Protein AF-A0AAV5DC77-F1 (afdb_monomer)

Solvent-accessible surface area (backbone atoms only — not comparable to full-atom values): 12215 Å² total; per-residue (Å²): 134,90,49,79,87,70,50,91,70,88,66,82,62,90,76,67,58,89,84,50,86,31,66,85,74,73,51,80,72,60,84,51,61,75,75,71,49,80,80,92,69,86,70,50,47,80,43,47,40,49,56,44,69,78,64,67,70,55,74,69,40,66,47,33,75,65,52,37,38,77,70,61,79,45,77,68,54,70,84,53,49,72,71,74,83,78,77,75,84,68,82,82,81,79,91,70,100,74,72,89,74,70,73,82,74,79,84,72,75,50,84,44,42,45,28,40,37,51,53,63,74,65,90,62,35,34,37,36,48,32,55,43,69,37,72,64,24,48,56,50,38,54,74,42,62,33,50,81,42,74,50,82,71,85,81,77,92,72,56,69,70,56,53,53,54,50,51,56,50,52,52,52,52,51,52,53,59,57,60,70,73,73,74,83,73,89,76,136

InterPro domains:
  IPR005749 Large ribosomal subunit protein uL15, bacteria [PTHR12934] (1-151)
  IPR021131 Large ribosomal subunit protein uL15/eL18 [PF00828] (116-148)
  IPR036227 Large ribosomal subunit protein uL15/eL18 superfamily [SSF52080] (2-150)

Radius of gyration: 28.08 Å; Cα contacts (8 Å, |Δi|>4): 174; chains: 1; bounding box: 65×60×84 Å

Mean predicted aligned error: 12.26 Å

pLDDT: mean 78.49, std 20.94, range [25.75, 96.94]

Foldseek 3Di:
DDDQVPDPDDGDDPQDDPPPDGPVRVDDDDPCVVVVHDDDDDQADEDEPVVVVVLPDAAAEEADPVSCVVSPVDDDDDQWPDDDPPPVPDDPPDDDPPPPPPDPPPPPTTSHWHEYDHPDADLGAYAYETQYYDPNRVVRNVVSVHHDDHDDDDDDDDDPVVVVVVVVVVVVVVVVVVVVVPPPDDDD

Sequence (188 aa):
MRGQKSRSGPGVRRGFEGGQMPLYRRIPKLRGIAGGMHIGLPKYVPFNLRDIVRGGFKDGDELSLESLKARGLINPSGRERKLPLKNLKWCVRAWWPACDRLVPLEGLEYRLILLILGDGDVSIKLNIKAGAFSASAKEKLEAAGCTLTLVPKRKKWLSEAYLKNQARAEEYFAKKKGGAGE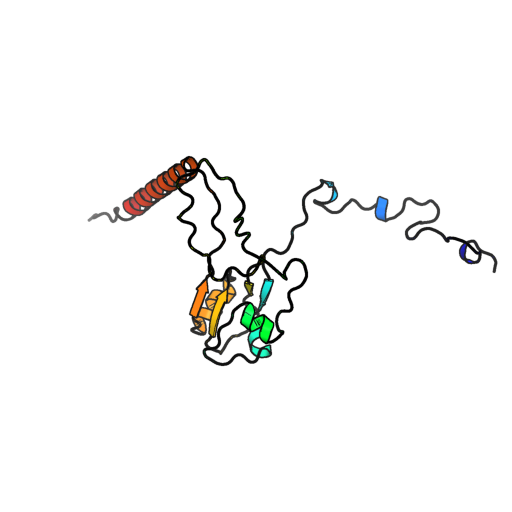SDGTSA

Secondary structure (DSSP, 8-state):
---GGGSSS--PPTT-BTTBPPHHHHSPPPTTGGGTPPP----EEEEETHHHHHHTPPTT-EE-HHHHHHTTS----GGGS--------S---SS-TT-TT----TT---SSEEEEE--S---S--EEEESE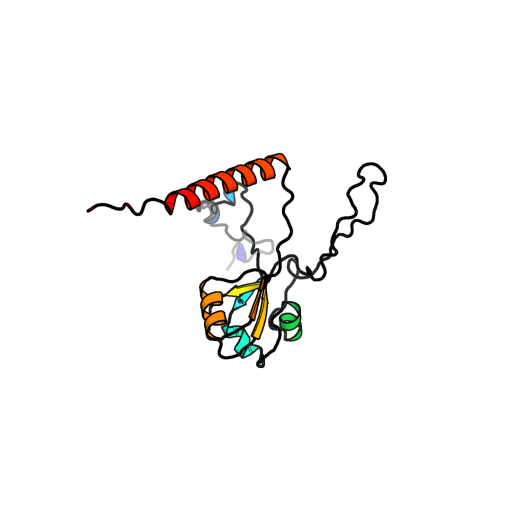E-HHHHHHHHHTT-EEEEPPPPPPP--HHHHHHHHHHHHHHHHHHHHTT-------

Nearest PDB structures (foldseek):
  5mlc-assembly1_N  TM=9.389E-01  e=1.888E-17  Spinacia oleracea
  8uu9-assembly1_N  TM=8.563E-01  e=7.181E-10  Listeria innocua
  7p7r-assembly1_O  TM=8.566E-01  e=2.668E-09  Enterococcus faecalis V583
  8qpp-assembly1_i  TM=8.723E-01  e=4.223E-09  Bacillus subtilis
  4v9f-assembly1_L  TM=9.236E-01  e=3.132E-03  Haloarcula marismortui ATCC 43049

Structure (mmCIF, N/CA/C/O backbone):
data_AF-A0AAV5DC77-F1
#
_entry.id   AF-A0AAV5DC77-F1
#
loop_
_atom_site.group_PDB
_atom_site.id
_atom_site.type_symbol
_atom_site.label_atom_id
_atom_site.label_alt_id
_atom_site.label_comp_id
_atom_site.label_asym_id
_atom_site.label_entity_id
_atom_site.label_seq_id
_atom_site.pdbx_PDB_ins_code
_atom_site.Cartn_x
_atom_site.Cartn_y
_atom_site.Cartn_z
_atom_site.occupancy
_atom_site.B_iso_or_equiv
_atom_site.auth_seq_id
_atom_site.auth_comp_id
_atom_site.auth_asym_id
_atom_site.auth_atom_id
_atom_site.pdbx_PDB_model_num
ATOM 1 N N . MET A 1 1 ? 22.481 -11.565 -49.162 1.00 73.06 1 MET A N 1
ATOM 2 C CA . MET A 1 1 ? 22.817 -10.131 -48.965 1.00 73.06 1 MET A CA 1
ATOM 3 C C . MET A 1 1 ? 23.812 -10.005 -47.819 1.00 73.06 1 MET A C 1
ATOM 5 O O . MET A 1 1 ? 23.638 -10.686 -46.818 1.00 73.06 1 MET A O 1
ATOM 9 N N . ARG A 1 2 ? 24.874 -9.202 -47.973 1.00 88.06 2 ARG A N 1
ATOM 10 C CA . ARG A 1 2 ? 25.908 -8.990 -46.942 1.00 88.06 2 ARG A CA 1
ATOM 11 C C . ARG A 1 2 ? 25.550 -7.741 -46.133 1.00 88.06 2 ARG A C 1
ATOM 13 O O . ARG A 1 2 ? 25.288 -6.702 -46.724 1.00 88.06 2 ARG A O 1
ATOM 20 N N . GLY A 1 3 ? 25.542 -7.825 -44.807 1.00 87.81 3 GLY A N 1
ATOM 21 C CA . GLY A 1 3 ? 25.273 -6.682 -43.936 1.00 87.81 3 GLY A CA 1
ATOM 22 C C . GLY A 1 3 ? 25.883 -6.872 -42.556 1.00 87.81 3 GLY A C 1
ATOM 23 O O . GLY A 1 3 ? 26.250 -7.978 -42.176 1.00 87.81 3 GLY A O 1
ATOM 24 N N . GLN A 1 4 ? 25.983 -5.801 -41.772 1.00 86.62 4 GLN A N 1
ATOM 25 C CA . GLN A 1 4 ? 26.505 -5.894 -40.404 1.00 86.62 4 GLN A CA 1
ATOM 26 C C . GLN A 1 4 ? 25.733 -6.929 -39.561 1.00 86.62 4 GLN A C 1
ATOM 28 O O . GLN A 1 4 ? 26.339 -7.662 -38.791 1.00 86.62 4 GLN A O 1
ATOM 33 N N . LYS A 1 5 ? 24.413 -7.046 -39.771 1.00 88.50 5 LYS A N 1
ATOM 34 C CA . LYS A 1 5 ? 23.536 -8.026 -39.103 1.00 88.50 5 LYS A CA 1
ATOM 35 C C . LYS A 1 5 ? 23.704 -9.474 -39.587 1.00 88.50 5 LYS A C 1
ATOM 37 O O . LYS A 1 5 ? 23.183 -10.372 -38.943 1.00 88.50 5 LYS A O 1
ATOM 42 N N . SER A 1 6 ? 24.384 -9.703 -40.711 1.00 90.94 6 SER A N 1
ATOM 43 C CA . SER A 1 6 ? 24.648 -11.045 -41.247 1.00 90.94 6 SER A CA 1
ATOM 44 C C . SER A 1 6 ? 26.055 -11.551 -40.907 1.00 90.94 6 SER A C 1
ATOM 46 O O . SER A 1 6 ? 26.434 -12.625 -41.364 1.00 90.94 6 SER A O 1
ATOM 48 N N . ARG A 1 7 ? 26.867 -10.760 -40.191 1.00 89.12 7 ARG A N 1
ATOM 49 C CA . ARG A 1 7 ? 28.218 -11.142 -39.761 1.00 89.12 7 ARG A CA 1
ATOM 50 C C . ARG A 1 7 ? 28.148 -11.874 -38.421 1.00 89.12 7 ARG A C 1
ATOM 52 O O . ARG A 1 7 ? 27.341 -11.519 -37.567 1.00 89.12 7 ARG A O 1
ATOM 59 N N . SER A 1 8 ? 29.014 -12.866 -38.232 1.00 88.44 8 SER A N 1
ATOM 60 C CA . SER A 1 8 ? 29.221 -13.523 -36.940 1.00 88.44 8 SER A CA 1
ATOM 61 C C . SER A 1 8 ? 29.843 -12.547 -35.936 1.00 88.44 8 SER A C 1
ATOM 63 O O . SER A 1 8 ? 30.785 -11.831 -36.274 1.00 88.44 8 SER A O 1
ATOM 65 N N . GLY A 1 9 ? 29.332 -12.534 -34.705 1.00 91.50 9 GLY A N 1
ATOM 66 C CA . GLY A 1 9 ? 29.806 -11.675 -33.616 1.00 91.50 9 GLY A CA 1
ATOM 67 C C . GLY A 1 9 ? 28.674 -10.895 -32.935 1.00 91.50 9 GLY A C 1
ATOM 68 O O . GLY A 1 9 ? 27.518 -10.980 -33.361 1.00 91.50 9 GLY A O 1
ATOM 69 N N . PRO A 1 10 ? 28.974 -10.141 -31.860 1.00 91.44 10 PRO A N 1
ATOM 70 C CA . PRO A 1 10 ? 27.991 -9.295 -31.196 1.00 91.44 10 PRO A CA 1
ATOM 71 C C . PRO A 1 10 ? 27.436 -8.248 -32.164 1.00 91.44 10 PRO A C 1
ATOM 73 O O . PRO A 1 10 ? 28.175 -7.463 -32.756 1.00 91.44 10 PRO A O 1
ATOM 76 N N . GLY A 1 11 ? 26.116 -8.251 -32.332 1.00 90.88 11 GLY A N 1
ATOM 77 C CA . GLY A 1 11 ? 25.429 -7.271 -33.160 1.00 90.88 11 GLY A CA 1
ATOM 78 C C . GLY A 1 11 ? 25.416 -5.870 -32.543 1.00 90.88 11 GLY A C 1
ATOM 79 O O . GLY A 1 11 ? 25.992 -5.588 -31.493 1.00 90.88 11 GLY A O 1
ATOM 80 N N . VAL A 1 12 ? 24.682 -4.977 -33.197 1.00 91.12 12 VAL A N 1
ATOM 81 C CA . VAL A 1 12 ? 24.445 -3.615 -32.713 1.00 91.12 12 VAL A CA 1
ATOM 82 C C . VAL A 1 12 ? 23.699 -3.640 -31.370 1.00 91.12 12 VAL A C 1
ATOM 84 O O . VAL A 1 12 ? 22.744 -4.401 -31.190 1.00 91.12 12 VAL A O 1
ATOM 87 N N . ARG A 1 13 ? 24.107 -2.785 -30.420 1.00 90.62 13 ARG A N 1
ATOM 88 C CA . ARG A 1 13 ? 23.459 -2.667 -29.103 1.00 90.62 13 ARG A CA 1
ATOM 89 C C . ARG A 1 13 ? 21.970 -2.321 -29.252 1.00 90.62 13 ARG A C 1
ATOM 91 O O . ARG A 1 13 ? 21.606 -1.420 -30.005 1.00 90.62 13 ARG A O 1
ATOM 98 N N . ARG A 1 14 ? 21.108 -2.976 -28.466 1.00 93.69 14 ARG A N 1
ATOM 99 C CA . ARG A 1 14 ? 19.677 -2.632 -28.378 1.00 93.69 14 ARG A CA 1
ATOM 100 C C . ARG A 1 14 ? 19.510 -1.161 -27.971 1.00 93.69 14 ARG A C 1
ATOM 102 O O . ARG A 1 14 ? 20.060 -0.739 -26.955 1.00 93.69 14 ARG A O 1
ATOM 109 N N . GLY A 1 15 ? 18.766 -0.401 -28.775 1.00 92.00 15 GLY A N 1
ATOM 110 C CA . GLY A 1 15 ? 18.567 1.041 -28.592 1.00 92.00 15 GLY A CA 1
ATOM 111 C C . GLY A 1 15 ? 19.613 1.939 -29.266 1.00 92.00 15 GLY A C 1
ATOM 112 O O . GLY A 1 15 ? 19.626 3.131 -28.987 1.00 92.00 15 GLY A O 1
ATOM 113 N N . PHE A 1 16 ? 20.501 1.412 -30.118 1.00 93.94 16 PHE A N 1
ATOM 114 C CA . PHE A 1 16 ? 21.383 2.230 -30.961 1.00 93.94 16 PHE A CA 1
ATOM 115 C C . PHE A 1 16 ? 20.705 2.583 -32.295 1.00 93.94 16 PHE A C 1
ATOM 117 O O . PHE A 1 16 ? 20.258 1.693 -33.016 1.00 93.94 16 PHE A O 1
ATOM 124 N N . GLU A 1 17 ? 20.678 3.874 -32.634 1.00 93.6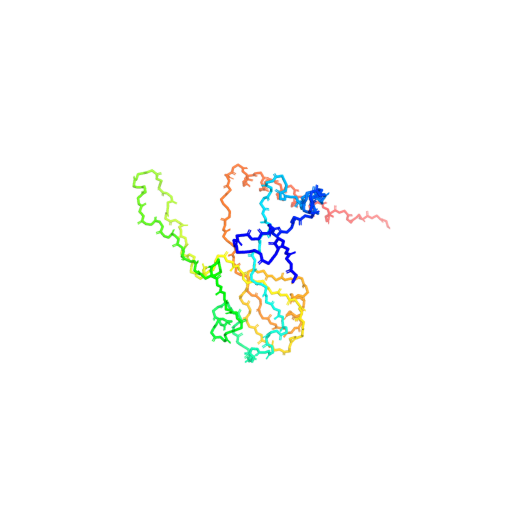9 17 GLU A N 1
ATOM 125 C CA . GLU A 1 17 ? 19.974 4.442 -33.799 1.00 93.69 17 GLU A CA 1
ATOM 126 C C . GLU A 1 17 ? 20.950 4.942 -34.889 1.00 93.69 17 GLU A C 1
ATOM 128 O O . GLU A 1 17 ? 20.740 5.981 -35.502 1.00 93.69 17 GLU A O 1
ATOM 133 N N . GLY A 1 18 ? 22.067 4.242 -35.124 1.00 91.94 18 GLY A N 1
ATOM 134 C CA . GLY A 1 18 ? 22.942 4.544 -36.272 1.00 91.94 18 GLY A CA 1
ATOM 135 C C . GLY A 1 18 ? 23.766 5.835 -36.158 1.00 91.94 18 GLY A C 1
ATOM 136 O O . GLY A 1 18 ? 24.133 6.405 -37.176 1.00 91.94 18 GLY A O 1
ATOM 137 N N . GLY A 1 19 ? 24.053 6.304 -34.940 1.00 91.19 19 GLY A N 1
ATOM 138 C CA . GLY A 1 19 ? 24.797 7.551 -34.686 1.00 91.19 19 GLY A CA 1
ATOM 139 C C . GLY A 1 19 ? 23.907 8.736 -34.305 1.00 91.19 19 GLY A C 1
ATOM 140 O O . GLY A 1 19 ? 24.382 9.702 -33.712 1.00 91.19 19 GLY A O 1
ATOM 141 N N . GLN A 1 20 ? 22.599 8.623 -34.533 1.00 95.69 20 GLN A N 1
ATOM 142 C CA . GLN A 1 20 ? 21.612 9.520 -33.953 1.00 95.69 20 GLN A CA 1
ATOM 143 C C . GLN A 1 20 ? 21.633 9.425 -32.414 1.00 95.69 20 GLN A C 1
ATOM 145 O O . GLN A 1 20 ? 21.787 8.332 -31.861 1.00 95.69 20 GLN A O 1
ATOM 150 N N . MET A 1 21 ? 21.445 10.552 -31.703 1.00 95.50 21 MET A N 1
ATOM 151 C CA . MET A 1 21 ? 21.243 10.519 -30.245 1.00 95.50 21 MET A CA 1
ATOM 152 C C . MET A 1 21 ? 20.069 9.585 -29.910 1.00 95.50 21 MET A C 1
ATOM 154 O O . MET A 1 21 ? 18.955 9.904 -30.329 1.00 95.50 21 MET A O 1
ATOM 158 N N . PRO A 1 22 ? 20.277 8.487 -29.159 1.00 95.38 22 PRO A N 1
ATOM 159 C CA . PRO A 1 22 ? 19.228 7.507 -28.893 1.00 95.38 22 PRO A CA 1
ATOM 160 C C . PRO A 1 22 ? 18.036 8.073 -28.125 1.00 95.38 22 PRO A C 1
ATOM 162 O O . PRO A 1 22 ? 18.211 8.925 -27.248 1.00 95.38 22 PRO A O 1
ATOM 165 N N . LEU A 1 23 ? 16.843 7.521 -28.356 1.00 95.44 23 LEU A N 1
ATOM 166 C CA . LEU A 1 23 ? 15.609 7.952 -27.693 1.00 95.44 23 LEU A CA 1
ATOM 167 C C . LEU A 1 23 ? 15.713 8.015 -26.157 1.00 95.44 23 LEU A C 1
ATOM 169 O O . LEU A 1 23 ? 15.316 9.007 -25.550 1.00 95.44 23 LEU A O 1
ATOM 173 N N . TYR A 1 24 ? 16.319 7.009 -25.518 1.00 93.44 24 TYR A N 1
ATOM 174 C CA . TYR A 1 24 ? 16.468 6.960 -24.054 1.00 93.44 24 TYR A CA 1
ATOM 175 C C . TYR A 1 24 ? 17.388 8.053 -23.478 1.00 93.44 24 TYR A C 1
ATOM 177 O O . TYR A 1 24 ? 17.446 8.219 -22.262 1.00 93.44 24 TYR A O 1
ATOM 185 N N . ARG A 1 25 ? 18.138 8.771 -24.329 1.00 93.62 25 ARG A N 1
ATOM 186 C CA . ARG A 1 25 ? 18.916 9.960 -23.947 1.00 93.62 25 ARG A CA 1
ATOM 187 C C . ARG A 1 25 ? 18.177 11.267 -24.227 1.00 93.62 25 ARG A C 1
ATOM 189 O O . ARG A 1 25 ? 18.482 12.262 -23.583 1.00 93.62 25 ARG A O 1
ATOM 196 N N . ARG A 1 26 ? 17.239 11.272 -25.180 1.00 95.38 26 ARG A N 1
ATOM 197 C CA . ARG A 1 26 ? 16.409 12.444 -25.509 1.00 95.38 26 ARG A CA 1
ATOM 198 C C . ARG A 1 26 ? 15.304 12.667 -24.482 1.00 95.38 26 ARG A C 1
ATOM 200 O O . ARG A 1 26 ? 14.940 13.805 -24.214 1.00 95.38 26 ARG A O 1
ATOM 207 N N . ILE A 1 27 ? 14.762 11.581 -23.933 1.00 94.38 27 ILE A N 1
ATOM 208 C CA . ILE A 1 27 ? 13.675 11.636 -22.955 1.00 94.38 27 ILE A CA 1
ATOM 209 C C . ILE A 1 27 ? 14.254 11.944 -21.563 1.00 94.38 27 ILE A C 1
ATOM 211 O O . ILE A 1 27 ? 15.219 11.291 -21.148 1.00 94.38 27 ILE A O 1
ATOM 215 N N . PRO A 1 28 ? 13.677 12.903 -20.812 1.00 94.94 28 PRO A N 1
ATOM 216 C CA . PRO A 1 28 ? 14.088 13.162 -19.440 1.00 94.94 28 PRO A CA 1
ATOM 217 C C . PRO A 1 28 ? 1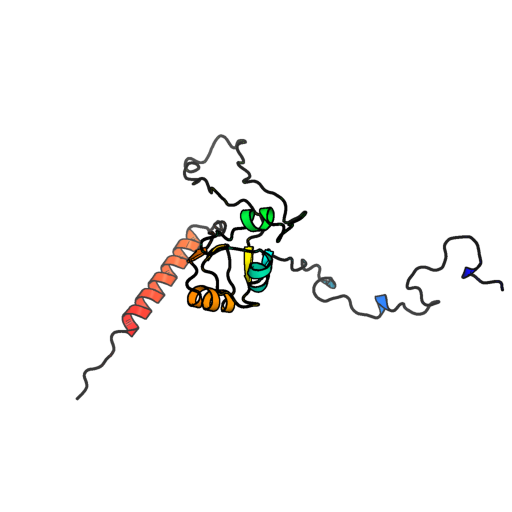3.832 11.942 -18.549 1.00 94.94 28 PRO A C 1
ATOM 219 O O . PRO A 1 28 ? 12.887 11.176 -18.738 1.00 94.94 28 PRO A O 1
ATOM 222 N N . LYS A 1 29 ? 14.673 11.764 -17.530 1.00 94.69 29 LYS A N 1
ATOM 223 C CA . LYS A 1 29 ? 14.495 10.682 -16.556 1.00 94.69 29 LYS A CA 1
ATOM 224 C C . LYS A 1 29 ? 13.168 10.841 -15.810 1.00 94.69 29 LYS A C 1
ATOM 226 O O . LYS A 1 29 ? 12.710 11.955 -15.559 1.00 94.69 29 LYS A O 1
ATOM 231 N N . LEU A 1 30 ? 12.598 9.712 -15.391 1.00 94.00 30 LEU A N 1
ATOM 232 C CA . LEU A 1 30 ? 11.394 9.700 -14.567 1.00 94.00 30 LEU A CA 1
ATOM 233 C C . LEU A 1 30 ? 11.588 10.537 -13.297 1.00 94.00 30 LEU A C 1
ATOM 235 O O . LEU A 1 30 ? 12.642 10.506 -12.646 1.00 94.00 30 LEU A O 1
ATOM 239 N N . ARG A 1 31 ? 10.532 11.269 -12.940 1.00 91.12 31 ARG A N 1
ATOM 240 C CA . ARG A 1 31 ? 10.482 12.108 -11.743 1.00 91.12 31 ARG A CA 1
ATOM 241 C C . ARG A 1 31 ? 10.776 11.273 -10.491 1.00 91.12 31 ARG A C 1
ATOM 243 O O . ARG A 1 31 ? 10.377 10.116 -10.391 1.00 91.12 31 ARG A O 1
ATOM 250 N N . GLY A 1 32 ? 11.501 11.854 -9.536 1.00 90.69 32 GLY A N 1
ATOM 251 C CA . GLY A 1 32 ? 11.921 11.185 -8.298 1.00 90.69 32 GLY A CA 1
ATOM 252 C C . GLY A 1 32 ? 13.167 10.310 -8.467 1.00 90.69 32 GLY A C 1
ATOM 253 O O . GLY A 1 32 ? 14.125 10.488 -7.720 1.00 90.69 32 GLY A O 1
ATOM 254 N N . ILE A 1 33 ? 13.213 9.454 -9.496 1.00 90.50 33 ILE A N 1
ATOM 255 C CA . ILE A 1 33 ? 14.366 8.569 -9.753 1.00 90.50 33 ILE A CA 1
ATOM 256 C C . ILE A 1 33 ? 15.622 9.388 -10.071 1.00 90.50 33 ILE A C 1
ATOM 258 O O . ILE A 1 33 ? 16.699 9.100 -9.557 1.00 90.50 33 ILE A O 1
ATOM 262 N N . ALA A 1 34 ? 15.479 10.445 -10.879 1.00 88.38 34 ALA A N 1
ATOM 263 C CA . ALA A 1 34 ? 16.593 11.317 -11.256 1.00 88.38 34 ALA A CA 1
ATOM 264 C C . ALA A 1 34 ? 17.289 11.984 -10.054 1.00 88.38 34 ALA A C 1
ATOM 266 O O . ALA A 1 34 ? 18.491 12.219 -10.114 1.00 88.38 34 ALA A O 1
ATOM 267 N N . GLY A 1 35 ? 16.539 12.264 -8.982 1.00 90.06 35 GLY A N 1
ATOM 268 C CA . GLY A 1 35 ? 17.030 12.911 -7.761 1.00 90.06 35 GLY A CA 1
ATOM 269 C C . GLY A 1 35 ? 17.347 11.944 -6.619 1.00 90.06 35 GLY A C 1
ATOM 270 O O . GLY A 1 35 ? 17.528 12.393 -5.494 1.00 90.06 35 GLY A O 1
ATOM 271 N N . GLY A 1 36 ? 17.355 10.628 -6.866 1.00 91.06 36 GLY A N 1
ATOM 272 C CA . GLY A 1 36 ? 17.653 9.627 -5.835 1.00 91.06 36 GLY A CA 1
ATOM 273 C C . GLY A 1 36 ? 16.553 9.433 -4.783 1.00 91.06 36 GLY A C 1
ATOM 274 O O . GLY A 1 36 ? 16.809 8.839 -3.739 1.00 91.06 36 GLY A O 1
ATOM 275 N N . MET A 1 37 ? 15.326 9.902 -5.037 1.00 95.56 37 MET A N 1
ATOM 276 C CA . MET A 1 37 ? 14.199 9.678 -4.130 1.00 95.56 37 MET A CA 1
ATOM 277 C C . MET A 1 37 ? 13.819 8.191 -4.108 1.00 95.56 37 MET A C 1
ATOM 279 O O . MET A 1 37 ? 13.685 7.558 -5.158 1.00 95.56 37 MET A O 1
ATOM 283 N N . HIS A 1 38 ? 13.602 7.634 -2.913 1.00 90.38 38 HIS A N 1
ATOM 284 C CA . HIS A 1 38 ? 13.196 6.238 -2.753 1.00 90.38 38 HIS A CA 1
ATOM 285 C C . HIS A 1 38 ? 11.850 5.946 -3.431 1.00 90.38 38 HIS A C 1
ATOM 287 O O . HIS A 1 38 ? 10.903 6.727 -3.336 1.00 90.38 38 HIS A O 1
ATOM 293 N N . ILE A 1 39 ? 11.748 4.780 -4.076 1.00 88.62 39 ILE A N 1
ATOM 294 C CA . ILE A 1 39 ? 10.517 4.348 -4.743 1.00 88.62 39 ILE A CA 1
ATOM 295 C C . ILE A 1 39 ? 9.399 4.065 -3.729 1.00 88.62 39 ILE A C 1
ATOM 297 O O . ILE A 1 39 ? 9.613 3.421 -2.697 1.00 88.62 39 ILE A O 1
ATOM 301 N N . GLY A 1 40 ? 8.190 4.541 -4.035 1.00 86.56 40 GLY A N 1
ATOM 302 C CA . GLY A 1 40 ? 6.991 4.284 -3.243 1.00 86.56 40 GLY A CA 1
ATOM 303 C C . GLY A 1 40 ? 6.601 2.811 -3.319 1.00 86.56 40 GLY A C 1
ATOM 304 O O . GLY A 1 40 ? 6.149 2.335 -4.354 1.00 86.56 40 GLY A O 1
ATOM 305 N N . LEU A 1 41 ? 6.793 2.085 -2.221 1.00 86.19 41 LEU A N 1
ATOM 306 C CA . LEU A 1 41 ? 6.497 0.656 -2.135 1.00 86.19 41 LEU A CA 1
ATOM 307 C C . LEU A 1 41 ? 5.146 0.420 -1.444 1.00 86.19 41 LEU A C 1
ATOM 309 O O . LEU A 1 41 ? 4.796 1.186 -0.537 1.00 86.19 41 LEU A O 1
ATOM 313 N N . PRO A 1 42 ? 4.408 -0.647 -1.807 1.00 84.56 42 PRO A N 1
ATOM 314 C CA . PRO A 1 42 ? 3.144 -0.969 -1.158 1.00 84.56 42 PRO A CA 1
ATOM 315 C C . PRO A 1 42 ? 3.365 -1.261 0.332 1.00 84.56 42 PRO A C 1
ATOM 317 O O . PRO A 1 42 ? 4.283 -1.991 0.716 1.00 84.56 42 PRO A O 1
ATOM 320 N N . LYS A 1 43 ? 2.528 -0.641 1.173 1.00 83.19 43 LYS A N 1
ATOM 321 C CA . LYS A 1 43 ? 2.564 -0.753 2.646 1.00 83.19 43 LYS A CA 1
ATOM 322 C C . LYS A 1 43 ? 1.564 -1.769 3.199 1.00 83.19 43 LYS A C 1
ATOM 324 O O . LYS A 1 43 ? 1.687 -2.174 4.352 1.00 83.19 43 LYS A O 1
ATOM 329 N N . TYR A 1 44 ? 0.588 -2.155 2.388 1.00 86.81 44 TYR A N 1
ATOM 330 C CA . TYR A 1 44 ? -0.478 -3.073 2.755 1.00 86.81 44 TYR A CA 1
ATOM 331 C C . TYR A 1 44 ? -0.665 -4.104 1.653 1.00 86.81 44 TYR A C 1
ATOM 333 O O . TYR A 1 44 ? -0.337 -3.831 0.497 1.00 86.81 44 TYR A O 1
ATOM 341 N N . VAL A 1 45 ? -1.227 -5.249 2.023 1.00 88.56 45 VAL A N 1
ATOM 342 C CA . VAL A 1 45 ? -1.755 -6.217 1.062 1.00 88.56 45 VAL A CA 1
ATOM 343 C C . VAL A 1 45 ? -3.215 -5.837 0.803 1.00 88.56 45 VAL A C 1
ATOM 345 O O . VAL A 1 45 ? -4.010 -5.904 1.745 1.00 88.56 45 VAL A O 1
ATOM 348 N N . PRO A 1 46 ? -3.569 -5.366 -0.406 1.00 90.88 46 PRO A N 1
ATOM 349 C CA . PRO A 1 46 ? -4.942 -5.000 -0.720 1.00 90.88 46 PRO A CA 1
ATOM 350 C C . PRO A 1 46 ? -5.798 -6.258 -0.878 1.00 90.88 46 PRO A C 1
ATOM 352 O O . PRO A 1 46 ? -5.397 -7.211 -1.544 1.00 90.88 46 PRO A O 1
ATOM 355 N N . PHE A 1 47 ? -6.985 -6.240 -0.287 1.00 92.06 47 PHE A N 1
ATOM 356 C CA . PHE A 1 47 ? -7.987 -7.286 -0.433 1.00 92.06 47 PHE A CA 1
ATOM 357 C C . PHE A 1 47 ? -9.356 -6.650 -0.657 1.00 92.06 47 PHE A C 1
ATOM 359 O O . PHE A 1 47 ? -9.735 -5.735 0.074 1.00 92.06 47 PHE A O 1
ATOM 366 N N . ASN A 1 48 ? -10.082 -7.104 -1.676 1.00 93.81 48 ASN A N 1
ATOM 367 C CA . ASN A 1 48 ? -11.367 -6.521 -2.054 1.00 93.81 48 ASN A CA 1
ATOM 368 C C . ASN A 1 48 ? -12.532 -7.362 -1.538 1.00 93.81 48 ASN A C 1
ATOM 370 O O . ASN A 1 48 ? -12.4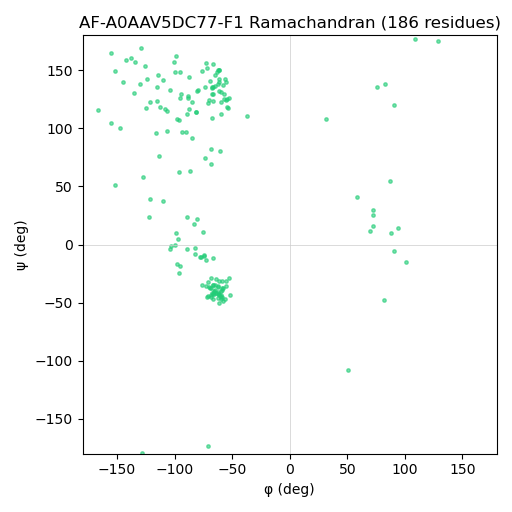11 -8.574 -1.363 1.00 93.81 48 ASN A O 1
ATOM 374 N N . LEU A 1 49 ? -13.696 -6.733 -1.387 1.00 91.00 49 LEU A N 1
ATOM 375 C CA . LEU A 1 49 ? -14.918 -7.421 -0.968 1.00 91.00 49 LEU A CA 1
ATOM 376 C C . LEU A 1 49 ? -15.406 -8.454 -1.999 1.00 91.00 49 LEU A C 1
ATOM 378 O O . LEU A 1 49 ? -15.854 -9.530 -1.617 1.00 91.00 49 LEU A O 1
ATOM 382 N N . ARG A 1 50 ? -15.228 -8.200 -3.302 1.00 90.94 50 ARG A N 1
ATOM 383 C CA . ARG A 1 50 ? -15.555 -9.153 -4.384 1.00 90.94 50 ARG A CA 1
ATOM 384 C C . ARG A 1 50 ? -14.873 -10.516 -4.219 1.00 90.94 50 ARG A C 1
ATOM 386 O O . ARG A 1 50 ? -15.414 -11.543 -4.621 1.00 90.94 50 ARG A O 1
ATOM 393 N N . ASP A 1 51 ? -13.680 -10.527 -3.623 1.00 90.12 51 ASP A N 1
ATOM 394 C CA . ASP A 1 51 ? -12.864 -11.730 -3.480 1.00 90.12 51 ASP A CA 1
ATOM 395 C C . ASP A 1 51 ? -13.377 -12.627 -2.330 1.00 90.12 51 ASP A C 1
ATOM 397 O O . ASP A 1 51 ? -13.002 -13.797 -2.244 1.00 90.12 51 ASP A O 1
ATOM 401 N N . ILE A 1 52 ? -14.299 -12.124 -1.495 1.00 88.00 52 ILE A N 1
ATOM 402 C CA . ILE A 1 52 ? -14.986 -12.890 -0.442 1.00 88.00 52 ILE A CA 1
ATOM 403 C C . ILE A 1 52 ? -15.922 -13.932 -1.064 1.00 88.00 52 ILE A C 1
ATOM 405 O O . ILE A 1 52 ? -15.884 -15.099 -0.679 1.00 88.00 52 ILE A O 1
ATOM 409 N N . VAL A 1 53 ? -16.704 -13.551 -2.079 1.00 83.62 53 VAL A N 1
ATOM 410 C CA . VAL A 1 53 ? -17.604 -14.483 -2.784 1.00 83.62 53 VAL A CA 1
ATOM 411 C C . VAL A 1 53 ? -16.798 -15.608 -3.435 1.00 83.62 53 VAL A C 1
ATOM 413 O O . VAL A 1 53 ? -17.131 -16.783 -3.296 1.00 83.62 53 VAL A O 1
ATOM 416 N N . ARG A 1 54 ? -15.667 -15.262 -4.064 1.00 83.38 54 ARG A N 1
ATOM 417 C CA . ARG A 1 54 ? -14.734 -16.236 -4.652 1.00 83.38 54 ARG A CA 1
ATOM 418 C C . ARG A 1 54 ? -14.143 -17.194 -3.612 1.00 83.38 54 ARG A C 1
ATOM 420 O O . ARG A 1 54 ? -13.835 -18.336 -3.938 1.00 83.38 54 ARG A O 1
ATOM 427 N N . GLY A 1 55 ? -13.967 -16.724 -2.380 1.00 80.19 55 GLY A N 1
ATOM 428 C CA . GLY A 1 55 ? -13.415 -17.485 -1.263 1.00 80.19 55 GLY A CA 1
ATOM 429 C C . GLY A 1 55 ? -14.366 -18.481 -0.606 1.00 80.19 55 GLY A C 1
ATOM 430 O O . GLY A 1 55 ? -13.908 -19.279 0.217 1.00 80.19 55 GLY A O 1
ATOM 431 N N . GLY A 1 56 ? -15.662 -18.432 -0.933 1.00 84.12 56 GLY A N 1
ATOM 432 C CA . GLY A 1 56 ? -16.675 -19.311 -0.346 1.00 84.12 56 GLY A CA 1
ATOM 433 C C . GLY A 1 56 ? -16.753 -19.194 1.179 1.00 84.12 56 GLY A C 1
ATOM 434 O O . GLY A 1 56 ? -16.797 -20.211 1.874 1.00 84.12 56 GLY A O 1
ATOM 435 N N . PHE A 1 57 ? -16.665 -17.974 1.714 1.00 86.44 57 PHE A N 1
ATOM 436 C CA . PHE A 1 57 ? -16.847 -17.738 3.148 1.00 86.44 57 PHE A CA 1
ATOM 437 C C . PHE A 1 57 ? -18.305 -17.964 3.543 1.00 86.44 57 PHE A C 1
ATOM 439 O O . PHE A 1 57 ? -19.210 -17.612 2.790 1.00 86.44 57 PHE A O 1
ATOM 446 N N . LYS A 1 58 ? -18.522 -18.571 4.708 1.00 87.44 58 LYS A N 1
ATOM 447 C CA . LYS A 1 58 ? -19.849 -18.756 5.306 1.00 87.44 58 LYS A CA 1
ATOM 448 C C . LYS A 1 58 ? -20.096 -17.689 6.368 1.00 87.44 58 LYS A C 1
ATOM 450 O O . LYS A 1 58 ? -19.151 -17.076 6.864 1.00 87.44 58 LYS A O 1
ATOM 455 N N . ASP A 1 59 ? -21.359 -17.495 6.733 1.00 87.75 59 ASP A N 1
ATOM 456 C CA . ASP A 1 59 ? -21.718 -16.606 7.837 1.00 87.75 59 ASP A CA 1
ATOM 457 C C . ASP A 1 59 ? -21.014 -17.041 9.132 1.00 87.75 59 ASP A C 1
ATOM 459 O O . ASP A 1 59 ? -21.052 -18.208 9.519 1.00 87.75 59 ASP A O 1
ATOM 463 N N . GLY A 1 60 ? -20.354 -16.091 9.792 1.00 85.94 60 GLY A N 1
ATOM 464 C CA . GLY A 1 60 ? -19.579 -16.296 11.015 1.00 85.94 60 GLY A CA 1
ATOM 465 C C . GLY A 1 60 ? -18.098 -16.631 10.808 1.00 85.94 60 GLY A C 1
ATOM 466 O O . GLY A 1 60 ? -17.362 -16.662 11.795 1.00 85.94 60 GLY A O 1
ATOM 467 N N . ASP A 1 61 ? -17.631 -16.833 9.569 1.00 88.50 61 ASP A N 1
ATOM 468 C CA . ASP A 1 61 ? -16.215 -17.110 9.301 1.00 88.50 61 ASP A CA 1
ATOM 469 C C . ASP A 1 61 ? -15.309 -15.916 9.675 1.00 88.50 61 ASP A C 1
ATOM 471 O O . ASP A 1 61 ? -15.653 -14.739 9.500 1.00 88.50 61 ASP A O 1
ATOM 475 N N . GLU A 1 62 ? -14.099 -16.225 10.153 1.00 89.19 62 GLU A N 1
ATOM 476 C CA . GLU A 1 62 ? -13.074 -15.218 10.429 1.00 89.19 62 GLU A CA 1
ATOM 477 C C . GLU A 1 62 ? -12.255 -14.868 9.173 1.00 89.19 62 GLU A C 1
ATOM 479 O O . GLU A 1 62 ? -11.571 -15.713 8.582 1.00 89.19 62 GLU A O 1
ATOM 484 N N . LEU A 1 63 ? -12.247 -13.586 8.804 1.00 89.19 63 LEU A N 1
ATOM 485 C CA . LEU A 1 63 ? -11.385 -13.011 7.773 1.00 89.19 63 LEU A CA 1
ATOM 486 C C . LEU A 1 63 ? -10.108 -12.448 8.408 1.00 89.19 63 LEU A C 1
ATOM 488 O O . LEU A 1 63 ? -10.080 -11.316 8.890 1.00 89.19 63 LEU A O 1
ATOM 492 N N . SER A 1 64 ? -9.040 -13.242 8.382 1.00 87.25 64 SER A N 1
ATOM 493 C CA . SER A 1 64 ? -7.691 -12.899 8.829 1.00 87.25 64 SER A CA 1
ATOM 494 C C . SER A 1 64 ? -6.676 -13.236 7.732 1.00 87.25 64 SER A C 1
ATOM 496 O O . SER A 1 64 ? -6.979 -13.909 6.746 1.00 87.25 64 SER A O 1
ATOM 498 N N . LEU A 1 65 ? -5.430 -12.780 7.879 1.00 83.00 65 LEU A N 1
ATOM 499 C CA . LEU A 1 65 ? -4.401 -13.069 6.877 1.00 83.00 65 LEU A CA 1
ATOM 500 C C . LEU A 1 65 ? -4.091 -14.577 6.783 1.00 83.00 65 LEU A C 1
ATOM 502 O O . LEU A 1 65 ? -3.754 -15.076 5.711 1.00 83.00 65 LEU A O 1
ATOM 506 N N . GLU A 1 66 ? -4.240 -15.309 7.886 1.00 84.12 66 GLU A N 1
ATOM 507 C CA . GLU A 1 66 ? -4.045 -16.760 7.942 1.00 84.12 66 GLU A CA 1
ATOM 508 C C . GLU A 1 66 ? -5.170 -17.513 7.232 1.00 84.12 66 GLU A C 1
ATOM 510 O O . GLU A 1 66 ? -4.890 -18.384 6.405 1.00 84.12 66 GLU A O 1
ATOM 515 N N . SER A 1 67 ? -6.430 -17.133 7.466 1.00 87.81 67 SER A N 1
ATOM 516 C CA . SER A 1 67 ? -7.566 -17.774 6.796 1.00 87.81 67 SER A CA 1
ATOM 517 C C . SER A 1 67 ? -7.570 -17.505 5.286 1.00 87.81 67 SER A C 1
ATOM 519 O O . SER A 1 67 ? -7.860 -18.406 4.496 1.00 87.81 67 SER A O 1
ATOM 521 N N . LEU A 1 68 ? -7.135 -16.315 4.854 1.00 88.19 68 LEU A N 1
ATOM 522 C CA . LEU A 1 68 ? -6.971 -15.976 3.434 1.00 88.19 68 LEU A CA 1
ATOM 523 C C . LEU A 1 68 ? -5.861 -16.781 2.740 1.00 88.19 68 LEU A C 1
ATOM 525 O O . LEU A 1 68 ? -5.992 -17.135 1.566 1.00 88.19 68 LEU A O 1
ATOM 529 N N . LYS A 1 69 ? -4.779 -17.097 3.458 1.00 86.62 69 LYS A N 1
ATOM 530 C CA . LYS A 1 69 ? -3.704 -17.964 2.956 1.00 86.62 69 LYS A CA 1
ATOM 531 C C . LYS A 1 69 ? -4.131 -19.416 2.849 1.00 86.62 69 LYS A C 1
ATOM 533 O O . LYS A 1 69 ? -3.823 -20.050 1.846 1.00 86.62 69 LYS A O 1
ATOM 538 N N . ALA A 1 70 ? -4.825 -19.931 3.864 1.00 87.19 70 ALA A N 1
ATOM 539 C CA . ALA A 1 70 ? -5.298 -21.312 3.886 1.00 87.19 70 ALA A CA 1
ATOM 540 C C . ALA A 1 70 ? -6.207 -21.611 2.684 1.00 87.19 70 ALA A C 1
ATOM 542 O O . ALA A 1 70 ? -6.100 -22.665 2.067 1.00 87.19 70 ALA A O 1
ATOM 543 N N . ARG A 1 71 ? -7.040 -20.637 2.296 1.00 86.81 71 ARG A N 1
ATOM 544 C CA . ARG A 1 71 ? -7.908 -20.718 1.111 1.00 86.81 71 ARG A CA 1
ATOM 545 C C . ARG A 1 71 ? -7.203 -20.373 -0.208 1.00 86.81 71 ARG A C 1
ATOM 547 O O . ARG A 1 71 ? -7.827 -20.425 -1.261 1.00 86.81 71 ARG A O 1
ATOM 554 N N . GLY A 1 72 ? -5.925 -19.990 -0.173 1.00 86.38 72 GLY A N 1
ATOM 555 C CA . GLY A 1 72 ? -5.136 -19.654 -1.362 1.00 86.38 72 GLY A CA 1
ATOM 556 C C . GLY A 1 72 ? -5.535 -18.350 -2.064 1.00 86.38 72 GLY A C 1
ATOM 557 O O . GLY A 1 72 ? -5.064 -18.094 -3.170 1.00 86.38 72 GLY A O 1
ATOM 558 N N . LEU A 1 73 ? -6.372 -17.511 -1.441 1.00 87.44 73 LEU A N 1
ATOM 559 C CA . LEU A 1 73 ? -6.793 -16.218 -2.002 1.00 87.44 73 LEU A CA 1
ATOM 560 C C . LEU A 1 73 ? -5.655 -15.202 -1.998 1.00 87.44 73 LEU A C 1
ATOM 562 O O . LEU A 1 73 ? -5.560 -14.355 -2.883 1.00 87.44 73 LEU A O 1
ATOM 566 N N . ILE A 1 74 ? -4.778 -15.305 -1.002 1.00 86.94 74 ILE A N 1
ATOM 567 C CA . ILE A 1 74 ? -3.552 -14.525 -0.931 1.00 86.94 74 ILE A CA 1
ATOM 568 C C . ILE A 1 74 ? -2.389 -15.500 -0.874 1.00 86.94 74 ILE A C 1
ATOM 570 O O . ILE A 1 74 ? -2.271 -16.308 0.047 1.00 86.94 74 ILE A O 1
ATOM 574 N N . ASN A 1 75 ? -1.487 -15.370 -1.839 1.00 86.25 75 ASN A N 1
ATOM 575 C CA . ASN A 1 75 ? -0.214 -16.063 -1.828 1.00 86.25 75 ASN A CA 1
ATOM 576 C C . ASN A 1 75 ? 0.912 -15.034 -1.671 1.00 86.25 75 ASN A C 1
ATOM 578 O O . ASN A 1 75 ? 1.554 -14.678 -2.662 1.00 86.25 75 ASN A O 1
ATOM 582 N N . PRO A 1 76 ? 1.127 -14.503 -0.449 1.00 78.69 76 PRO A N 1
ATOM 583 C CA . PRO A 1 76 ? 2.153 -13.488 -0.259 1.00 78.69 76 PRO A CA 1
ATOM 584 C C . PRO A 1 76 ? 3.503 -14.091 -0.627 1.00 78.69 76 PRO A C 1
ATOM 586 O O . PRO A 1 76 ? 3.686 -15.295 -0.462 1.00 78.69 76 PRO A O 1
ATOM 589 N N . SER A 1 77 ? 4.459 -13.300 -1.108 1.00 79.56 77 SER A N 1
ATOM 590 C CA . SER A 1 77 ? 5.802 -13.797 -1.441 1.00 79.56 77 SER A CA 1
ATOM 591 C C . SER A 1 77 ? 6.908 -12.799 -1.097 1.00 79.56 77 SER A C 1
ATOM 593 O O . SER A 1 77 ? 6.657 -11.608 -0.913 1.00 79.56 77 SER A O 1
ATOM 595 N N . GLY A 1 78 ? 8.145 -13.289 -0.944 1.00 78.25 78 GLY A N 1
ATOM 596 C CA . GLY A 1 78 ? 9.329 -12.464 -0.675 1.00 78.25 78 GLY A CA 1
ATOM 597 C C . GLY A 1 78 ? 9.134 -11.486 0.488 1.00 78.25 78 GLY A C 1
ATOM 598 O O . GLY A 1 78 ? 9.045 -11.895 1.639 1.00 78.25 78 GLY A O 1
ATOM 599 N N . ARG A 1 79 ? 9.016 -10.188 0.172 1.00 68.62 79 ARG A N 1
ATOM 600 C CA . ARG A 1 79 ? 8.774 -9.090 1.130 1.00 68.62 79 ARG A CA 1
ATOM 601 C C . ARG A 1 79 ? 7.560 -9.317 2.044 1.00 68.62 79 ARG A C 1
ATOM 603 O O . ARG A 1 79 ? 7.536 -8.785 3.153 1.00 68.62 79 ARG A O 1
ATOM 610 N N . GLU A 1 80 ? 6.567 -10.060 1.567 1.00 69.25 80 GLU A N 1
ATOM 611 C CA . GLU A 1 80 ? 5.308 -10.346 2.259 1.00 69.25 80 GLU A CA 1
ATOM 612 C C . GLU A 1 80 ? 5.340 -11.687 3.032 1.00 69.25 80 GLU A C 1
ATOM 614 O O . GLU A 1 80 ? 4.531 -11.886 3.939 1.00 69.25 80 GLU A O 1
ATOM 619 N N . ARG A 1 81 ? 6.276 -12.606 2.718 1.00 62.41 81 ARG A N 1
ATOM 620 C CA . ARG A 1 81 ? 6.466 -13.914 3.390 1.00 62.41 81 ARG A CA 1
ATOM 621 C C . ARG A 1 81 ? 7.572 -13.814 4.463 1.00 62.41 81 ARG A C 1
ATOM 623 O O . ARG A 1 81 ? 8.743 -13.834 4.116 1.00 62.41 81 ARG A O 1
ATOM 630 N N . LYS A 1 82 ? 7.181 -13.831 5.750 1.00 53.47 82 LYS A N 1
ATOM 631 C CA . LYS A 1 82 ? 7.999 -13.904 7.004 1.00 53.47 82 LYS A CA 1
ATOM 632 C C . LYS A 1 82 ? 8.727 -12.607 7.447 1.00 53.47 82 LYS A C 1
ATOM 634 O O . LYS A 1 82 ? 9.248 -11.899 6.594 1.00 53.47 82 LYS A O 1
ATOM 639 N N . LEU A 1 83 ? 8.768 -12.124 8.712 1.00 50.03 83 LEU A N 1
ATOM 640 C CA . LEU A 1 83 ? 8.714 -12.610 10.134 1.00 50.03 83 LEU A CA 1
ATOM 641 C C . LEU A 1 83 ? 10.030 -13.135 10.727 1.00 50.03 83 LEU A C 1
ATOM 643 O O . LEU A 1 83 ? 10.708 -13.849 9.996 1.00 50.03 83 LEU A O 1
ATOM 647 N N . PRO A 1 84 ? 10.414 -12.837 12.000 1.00 42.84 84 PRO A N 1
ATOM 648 C CA . PRO A 1 84 ? 9.587 -12.752 13.222 1.00 42.84 84 PRO A CA 1
ATOM 649 C C . PRO A 1 84 ? 9.745 -11.443 14.029 1.00 42.84 84 PRO A C 1
ATOM 651 O O . PRO A 1 84 ? 10.540 -10.563 13.684 1.00 42.84 84 PRO A O 1
ATOM 654 N N . LEU A 1 85 ? 9.012 -11.343 15.151 1.00 34.69 85 LEU A N 1
ATOM 655 C CA . LEU A 1 85 ? 9.495 -10.659 16.352 1.00 34.69 85 LEU A CA 1
ATOM 656 C C . LEU A 1 85 ? 10.989 -10.963 16.478 1.00 34.69 85 LEU A C 1
ATOM 658 O O . LEU A 1 85 ? 11.383 -12.099 16.747 1.00 34.69 85 LEU A O 1
ATOM 662 N N . LYS A 1 86 ? 11.845 -9.963 16.268 1.00 33.00 86 LYS A N 1
ATOM 663 C CA . LYS A 1 86 ? 13.198 -10.038 16.800 1.00 33.00 86 LYS A CA 1
ATOM 664 C C . LYS A 1 86 ? 13.008 -9.944 18.314 1.00 33.00 86 LYS A C 1
ATOM 666 O O . LYS A 1 86 ? 13.116 -8.866 18.889 1.00 33.00 86 LYS A O 1
ATOM 671 N N . ASN A 1 87 ? 12.680 -11.074 18.942 1.00 34.97 87 ASN A N 1
ATOM 672 C CA . ASN A 1 87 ? 13.045 -11.353 20.316 1.00 34.97 87 ASN A CA 1
ATOM 673 C C . ASN A 1 87 ? 14.573 -11.316 20.293 1.00 34.97 87 ASN A C 1
ATOM 675 O O . ASN A 1 87 ? 15.235 -12.338 20.133 1.00 34.97 87 ASN A O 1
ATOM 679 N N . LEU A 1 88 ? 15.138 -10.107 20.326 1.00 33.66 88 LEU A N 1
ATOM 680 C CA . LEU A 1 88 ? 16.548 -9.851 20.575 1.00 33.66 88 LEU A CA 1
ATOM 681 C C . LEU A 1 88 ? 16.788 -10.227 22.035 1.00 33.66 88 LEU A C 1
ATOM 683 O O . LEU A 1 88 ? 16.987 -9.395 22.908 1.00 33.66 88 LEU A O 1
ATOM 687 N N . LYS A 1 89 ? 16.722 -11.527 22.301 1.00 34.06 89 LYS A N 1
ATOM 688 C CA . LYS A 1 89 ? 17.219 -12.143 23.512 1.00 34.06 89 LYS A CA 1
ATOM 689 C C . LYS A 1 89 ? 18.693 -12.444 23.269 1.00 34.06 89 LYS A C 1
ATOM 691 O O . LYS A 1 89 ? 19.061 -13.600 23.207 1.00 34.06 89 LYS A O 1
ATOM 696 N N . TRP A 1 90 ? 19.500 -11.403 23.059 1.00 25.75 90 TRP A N 1
ATOM 697 C CA . TRP A 1 90 ? 20.962 -11.423 23.192 1.00 25.75 90 TRP A CA 1
ATOM 698 C C . TRP A 1 90 ? 21.408 -10.032 23.671 1.00 25.75 90 TRP A C 1
ATOM 700 O O . TRP A 1 90 ? 21.429 -9.076 22.904 1.00 25.75 90 TRP A O 1
ATOM 710 N N . CYS A 1 91 ? 21.668 -9.953 24.979 1.00 32.47 91 CYS A N 1
ATOM 711 C CA . CYS A 1 91 ? 22.552 -9.027 25.692 1.00 32.47 91 CYS A CA 1
ATOM 712 C C . CYS A 1 91 ? 22.761 -7.599 25.144 1.00 32.47 91 CYS A C 1
ATOM 714 O O . CYS A 1 91 ? 23.638 -7.372 24.318 1.00 32.47 91 CYS A O 1
ATOM 716 N N . VAL A 1 92 ? 22.184 -6.613 25.838 1.00 32.56 92 VAL A N 1
ATOM 717 C CA . VAL A 1 92 ? 23.037 -5.756 26.680 1.00 32.56 92 VAL A CA 1
ATOM 718 C C . VAL A 1 92 ? 22.598 -5.978 28.121 1.00 32.56 92 VAL A C 1
ATOM 720 O O . VAL A 1 92 ? 21.598 -5.457 28.604 1.00 32.56 92 VAL A O 1
ATOM 723 N N . ARG A 1 93 ? 23.330 -6.879 28.770 1.00 38.69 93 ARG A N 1
ATOM 724 C CA . ARG A 1 93 ? 23.389 -7.011 30.218 1.00 38.69 93 ARG A CA 1
ATOM 725 C C . ARG A 1 93 ? 24.090 -5.738 30.711 1.00 38.69 93 ARG A C 1
ATOM 727 O O . ARG A 1 93 ? 25.157 -5.424 30.198 1.00 38.69 93 ARG A O 1
ATOM 734 N N . ALA A 1 94 ? 23.475 -5.071 31.685 1.00 36.41 94 ALA A N 1
ATOM 735 C CA . ALA A 1 94 ? 23.829 -3.780 32.288 1.00 36.41 94 ALA A CA 1
ATOM 736 C C . ALA A 1 94 ? 23.192 -2.547 31.615 1.00 36.41 94 ALA A C 1
ATOM 738 O O . ALA A 1 94 ? 23.451 -2.243 30.458 1.00 36.41 94 ALA A O 1
ATOM 739 N N . TRP A 1 95 ? 22.414 -1.813 32.422 1.00 32.81 95 TRP A N 1
ATOM 740 C CA . TRP A 1 95 ? 21.860 -0.474 32.165 1.00 32.81 95 TRP A CA 1
ATOM 741 C C . TRP A 1 95 ? 20.507 -0.345 31.427 1.00 32.81 95 TRP A C 1
ATOM 743 O O . TRP A 1 95 ? 20.384 0.413 30.475 1.00 32.81 95 TRP A O 1
ATOM 753 N N . TRP A 1 96 ? 19.447 -1.005 31.921 1.00 31.09 96 TRP A N 1
ATOM 754 C CA . TRP A 1 96 ? 18.104 -0.382 32.012 1.00 31.09 96 TRP A CA 1
ATOM 755 C C . TRP A 1 96 ? 17.152 -1.213 32.904 1.00 31.09 96 TRP A C 1
ATOM 757 O O . TRP A 1 96 ? 16.792 -2.324 32.515 1.00 31.09 96 TRP A O 1
ATOM 767 N N . PRO A 1 97 ? 16.663 -0.710 34.057 1.00 36.16 97 PRO A N 1
ATOM 768 C CA . PRO A 1 97 ? 15.720 -1.444 34.920 1.00 36.16 97 PRO A CA 1
ATOM 769 C C . PRO A 1 97 ? 14.264 -1.506 34.412 1.00 36.16 97 PRO A C 1
ATOM 771 O O . PRO A 1 97 ? 13.373 -1.882 35.161 1.00 36.16 97 PRO A O 1
ATOM 774 N N . ALA A 1 98 ? 13.979 -1.116 33.164 1.00 42.28 98 ALA A N 1
ATOM 775 C CA . ALA A 1 98 ? 12.607 -0.935 32.662 1.00 42.28 98 ALA A CA 1
ATOM 776 C C . ALA A 1 98 ? 12.277 -1.798 31.429 1.00 42.28 98 ALA A C 1
ATOM 778 O O . ALA A 1 98 ? 11.384 -1.463 30.651 1.00 42.28 98 ALA A O 1
ATOM 779 N N . CYS A 1 99 ? 12.997 -2.908 31.229 1.00 37.62 99 CYS A N 1
ATOM 780 C CA . CYS A 1 99 ? 12.784 -3.811 30.091 1.00 37.62 99 CYS A CA 1
ATOM 781 C C . CYS A 1 99 ? 11.632 -4.824 30.293 1.00 37.62 99 CYS A C 1
ATOM 783 O O . CYS A 1 99 ? 11.211 -5.458 29.329 1.00 37.62 99 CYS A O 1
ATOM 785 N N . ASP A 1 100 ? 11.052 -4.917 31.497 1.00 35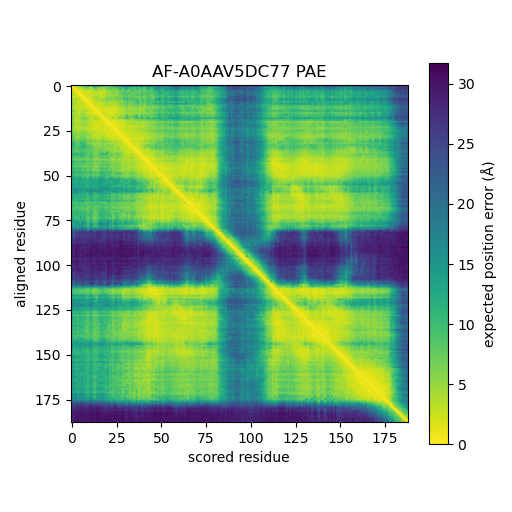.66 100 ASP A N 1
ATOM 786 C CA . ASP A 1 100 ? 10.003 -5.897 31.849 1.00 35.66 100 ASP A CA 1
ATOM 787 C C . ASP A 1 100 ? 8.560 -5.430 31.587 1.00 35.66 100 ASP A C 1
ATOM 789 O O . ASP A 1 100 ? 7.601 -5.943 32.157 1.00 35.66 100 ASP A O 1
ATOM 793 N N . ARG A 1 101 ? 8.359 -4.477 30.670 1.00 37.31 101 ARG A N 1
ATOM 794 C CA . ARG A 1 101 ? 7.013 -4.155 30.156 1.00 37.31 101 ARG A CA 1
ATOM 795 C C . ARG A 1 101 ? 6.908 -4.316 28.644 1.00 37.31 101 ARG A C 1
ATOM 797 O O . ARG A 1 101 ? 6.259 -3.530 27.955 1.00 37.31 101 ARG A O 1
ATOM 804 N N . LEU A 1 102 ? 7.543 -5.360 28.120 1.00 40.00 102 LEU A N 1
ATOM 805 C CA . LEU A 1 102 ? 7.234 -5.883 26.795 1.00 40.00 102 LEU A CA 1
ATOM 806 C C . LEU A 1 102 ? 6.060 -6.851 26.931 1.00 40.00 102 LEU A C 1
ATOM 808 O O . LEU A 1 102 ? 6.236 -8.038 27.180 1.00 40.00 102 LEU A O 1
ATOM 812 N N . VAL A 1 103 ? 4.850 -6.313 26.772 1.00 37.25 103 VAL A N 1
ATOM 813 C CA . VAL A 1 103 ? 3.657 -7.127 26.517 1.00 37.25 103 VAL A CA 1
ATOM 814 C C . VAL A 1 103 ? 3.976 -8.023 25.314 1.00 37.25 103 VAL A C 1
ATOM 816 O O . VAL A 1 103 ? 4.402 -7.482 24.283 1.00 37.25 103 VAL A O 1
ATOM 819 N N . PRO A 1 104 ? 3.819 -9.356 25.413 1.00 34.84 104 PRO A N 1
ATOM 820 C CA . PRO A 1 104 ? 3.953 -10.221 24.256 1.00 34.84 104 PRO A CA 1
ATOM 821 C C . PRO A 1 104 ? 2.909 -9.769 23.237 1.00 34.84 104 PRO A C 1
ATOM 823 O O . PRO A 1 104 ? 1.707 -9.838 23.474 1.00 34.84 10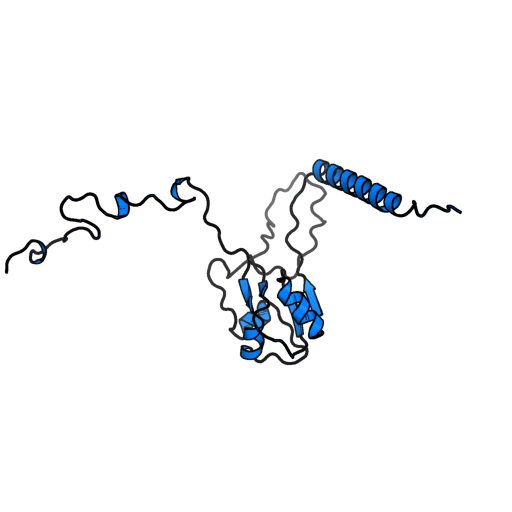4 PRO A O 1
ATOM 826 N N . LEU A 1 105 ? 3.373 -9.215 22.118 1.00 39.41 105 LEU A N 1
ATOM 827 C CA . LEU A 1 105 ? 2.521 -8.934 20.970 1.00 39.41 105 LEU A CA 1
ATOM 828 C C . LEU A 1 105 ? 2.217 -10.278 20.304 1.00 39.41 105 LEU A C 1
ATOM 830 O O . LEU A 1 105 ? 2.815 -10.618 19.283 1.00 39.41 105 LEU A O 1
ATOM 834 N N . GLU A 1 106 ? 1.342 -11.064 20.928 1.00 36.84 106 GLU A N 1
ATOM 835 C CA . GLU A 1 106 ? 0.702 -12.205 20.285 1.00 36.84 106 GLU A CA 1
ATOM 836 C C . GLU A 1 106 ? 0.031 -11.708 18.994 1.00 36.84 106 GLU A C 1
ATOM 838 O O . GLU A 1 106 ? -0.734 -10.743 18.996 1.00 36.84 106 GLU A O 1
ATOM 843 N N . GLY A 1 107 ? 0.374 -12.329 17.863 1.00 38.66 107 GLY A N 1
ATOM 844 C CA . GLY A 1 107 ? -0.393 -12.192 16.622 1.00 38.66 107 GLY A CA 1
ATOM 845 C C . GLY A 1 107 ? 0.037 -11.124 15.606 1.00 38.66 107 GLY A C 1
ATOM 846 O O . GLY A 1 107 ? -0.719 -10.852 14.677 1.00 38.66 107 GLY A O 1
ATOM 847 N N . LEU A 1 108 ? 1.233 -10.528 15.686 1.00 42.44 108 LEU A N 1
ATOM 848 C CA . LEU A 1 108 ? 1.731 -9.642 14.612 1.00 42.44 108 LEU A CA 1
ATOM 849 C C . LEU A 1 108 ? 2.642 -10.381 13.635 1.00 42.44 108 LEU A C 1
ATOM 851 O O . LEU A 1 108 ? 3.821 -10.065 13.466 1.00 42.44 108 LEU A O 1
ATOM 855 N N . GLU A 1 109 ? 2.054 -11.371 12.970 1.00 45.62 109 GLU A N 1
ATOM 856 C CA . GLU A 1 109 ? 2.767 -12.291 12.100 1.00 45.62 109 GLU A CA 1
ATOM 857 C C . GLU A 1 109 ? 3.010 -11.781 10.659 1.00 45.62 109 GLU A C 1
ATOM 859 O O . GLU A 1 109 ? 3.393 -12.540 9.782 1.00 45.62 109 GLU A O 1
ATOM 864 N N . TYR A 1 110 ? 2.916 -10.478 10.357 1.00 50.41 110 TYR A N 1
ATOM 865 C CA . TYR A 1 110 ? 3.245 -9.982 9.005 1.00 50.41 110 TYR A CA 1
ATOM 866 C C . TYR A 1 110 ? 3.899 -8.594 8.993 1.00 50.41 110 TYR A C 1
ATOM 868 O O . TYR A 1 110 ? 3.502 -7.690 9.724 1.00 50.41 110 TYR A O 1
ATOM 876 N N . ARG A 1 111 ? 4.910 -8.396 8.124 1.00 53.97 111 ARG A N 1
ATOM 877 C CA . ARG A 1 111 ? 5.557 -7.080 7.904 1.00 53.97 111 ARG A CA 1
ATOM 878 C C . ARG A 1 111 ? 4.617 -6.088 7.211 1.00 53.97 111 ARG A C 1
ATOM 880 O O . ARG A 1 111 ? 4.758 -4.882 7.397 1.00 53.97 111 ARG A O 1
ATOM 887 N N . LEU A 1 112 ? 3.693 -6.603 6.403 1.00 60.06 112 LEU A N 1
ATOM 888 C CA . LEU A 1 112 ? 2.660 -5.843 5.710 1.00 60.06 112 LEU A CA 1
ATOM 889 C C . LEU A 1 112 ? 1.301 -6.270 6.250 1.00 60.06 112 LEU A C 1
ATOM 891 O O . LEU A 1 112 ? 1.046 -7.454 6.452 1.00 60.06 112 LEU A O 1
ATOM 895 N N . ILE A 1 113 ? 0.456 -5.281 6.508 1.00 76.69 113 ILE A N 1
ATOM 896 C CA . ILE A 1 113 ? -0.841 -5.479 7.141 1.00 76.69 113 ILE A CA 1
ATOM 897 C C . ILE A 1 113 ? -1.916 -5.601 6.050 1.00 76.69 113 ILE A C 1
ATOM 899 O O . ILE A 1 113 ? -1.783 -4.998 4.984 1.00 76.69 113 ILE A O 1
ATOM 903 N N . LEU A 1 114 ? -2.971 -6.376 6.302 1.00 87.94 114 LEU A N 1
ATOM 904 C CA . LEU A 1 114 ? -4.125 -6.492 5.407 1.00 87.94 114 LEU A CA 1
ATOM 905 C C . LEU A 1 114 ? -4.897 -5.160 5.353 1.00 87.94 114 LEU A C 1
ATOM 907 O O . LEU A 1 114 ? -5.217 -4.598 6.407 1.00 87.94 114 LEU A O 1
ATOM 911 N N . LEU A 1 115 ? -5.178 -4.669 4.142 1.00 90.81 115 LEU A N 1
ATOM 912 C CA . LEU A 1 115 ? -6.039 -3.511 3.877 1.00 90.81 115 LEU A CA 1
ATOM 913 C C . LEU A 1 115 ? -7.270 -3.961 3.095 1.00 90.81 115 LEU A C 1
ATOM 915 O O . LEU A 1 115 ? -7.132 -4.491 1.994 1.00 90.81 115 LEU A O 1
ATOM 919 N N . ILE A 1 116 ? -8.455 -3.684 3.636 1.00 93.31 116 ILE A N 1
ATOM 920 C CA . ILE A 1 116 ? -9.720 -4.044 2.990 1.00 93.31 116 ILE A CA 1
ATOM 921 C C . ILE A 1 116 ? -10.274 -2.868 2.178 1.00 93.31 116 ILE A C 1
ATOM 923 O O . ILE A 1 116 ? -10.434 -1.745 2.678 1.00 93.31 116 ILE A O 1
ATOM 927 N N . LEU A 1 117 ? -10.547 -3.146 0.906 1.00 94.62 117 LEU A N 1
ATOM 928 C CA . LEU A 1 117 ? -11.035 -2.217 -0.107 1.00 94.62 117 LEU A CA 1
ATOM 929 C C . LEU A 1 117 ? -12.484 -2.540 -0.482 1.00 94.62 117 LEU A C 1
ATOM 931 O O . LEU A 1 117 ? -12.853 -3.707 -0.580 1.00 94.62 117 LEU A O 1
ATOM 935 N N . GLY A 1 118 ? -13.292 -1.502 -0.694 1.00 91.81 118 GLY A N 1
ATOM 936 C CA . GLY A 1 118 ? -14.748 -1.593 -0.852 1.00 91.81 118 GLY A CA 1
ATOM 937 C C . GLY A 1 118 ? -15.263 -2.010 -2.234 1.00 91.81 118 GLY A C 1
ATOM 938 O O . GLY A 1 118 ? -16.409 -1.697 -2.557 1.00 91.81 118 GLY A O 1
ATOM 939 N N . ASP A 1 119 ? -14.453 -2.673 -3.060 1.00 91.69 119 ASP A N 1
ATOM 940 C CA . ASP A 1 119 ? -14.872 -3.115 -4.394 1.00 91.69 119 ASP A CA 1
ATOM 941 C C . ASP A 1 119 ? -15.668 -4.425 -4.311 1.00 91.69 119 ASP A C 1
ATOM 943 O O . ASP A 1 119 ? -15.113 -5.468 -3.959 1.00 91.69 119 ASP A O 1
ATOM 947 N N . GLY A 1 120 ? -16.957 -4.368 -4.661 1.00 87.69 120 GLY A N 1
ATOM 948 C CA . GLY A 1 120 ? -17.922 -5.472 -4.566 1.00 87.69 120 GLY A CA 1
ATOM 949 C C . GLY A 1 120 ? -18.964 -5.288 -3.457 1.00 87.69 120 GLY A C 1
ATOM 950 O O . GLY A 1 120 ? -18.908 -4.315 -2.696 1.00 87.69 120 GLY A O 1
ATOM 951 N N . ASP A 1 121 ? -19.899 -6.235 -3.385 1.00 83.94 121 ASP A N 1
ATOM 952 C CA . ASP A 1 121 ? -20.988 -6.274 -2.406 1.00 83.94 121 ASP A CA 1
ATOM 953 C C . ASP A 1 121 ? -20.829 -7.475 -1.472 1.00 83.94 121 ASP A C 1
ATOM 955 O O . ASP A 1 121 ? -20.331 -8.531 -1.869 1.00 83.94 121 ASP A O 1
ATOM 959 N N . VAL A 1 122 ? -21.233 -7.297 -0.214 1.00 85.12 122 VAL A N 1
ATOM 960 C CA . VAL A 1 122 ? -21.138 -8.317 0.835 1.00 85.12 122 VAL A CA 1
ATOM 961 C C . VAL A 1 122 ? -22.520 -8.525 1.427 1.00 85.12 122 VAL A C 1
ATOM 963 O O . VAL A 1 122 ? -23.085 -7.609 2.012 1.00 85.12 122 VAL A O 1
ATOM 966 N N . SER A 1 123 ? -23.047 -9.736 1.286 1.00 83.56 123 SER A N 1
ATOM 967 C CA . SER A 1 123 ? -24.305 -10.169 1.906 1.00 83.56 123 SER A CA 1
ATOM 968 C C . SER A 1 123 ? -24.096 -11.086 3.119 1.00 83.56 123 SER A C 1
ATOM 970 O O . SER A 1 123 ? -25.065 -11.462 3.770 1.00 83.56 123 SER A O 1
ATOM 972 N N . ILE A 1 124 ? -22.841 -11.445 3.413 1.00 87.62 124 ILE A N 1
ATOM 973 C CA . ILE A 1 124 ? -22.443 -12.466 4.392 1.00 87.62 124 ILE A CA 1
ATOM 974 C C . ILE A 1 124 ? -21.919 -11.776 5.652 1.00 87.62 124 ILE A C 1
ATOM 976 O O . ILE A 1 124 ? -21.086 -10.871 5.562 1.00 87.62 124 ILE A O 1
ATOM 980 N N . LYS A 1 125 ? -22.366 -12.217 6.829 1.00 89.94 125 LYS A N 1
ATOM 981 C CA . LYS A 1 125 ? -21.917 -11.673 8.119 1.00 89.94 125 LYS A CA 1
ATOM 982 C C . LYS A 1 125 ? -20.588 -12.304 8.508 1.00 89.94 125 LYS A C 1
ATOM 984 O O . LYS A 1 125 ? -20.532 -13.500 8.776 1.00 89.94 125 LYS A O 1
ATOM 989 N N . LEU A 1 126 ? -19.516 -11.515 8.559 1.00 90.25 126 LEU A N 1
ATOM 990 C CA . LEU A 1 126 ? -18.154 -12.008 8.801 1.00 90.25 126 LEU A CA 1
ATOM 991 C C . LEU A 1 126 ? -17.480 -11.299 9.979 1.00 90.25 126 LEU A C 1
ATOM 993 O O . LEU A 1 126 ? -17.778 -10.141 10.283 1.00 90.25 126 LEU A O 1
ATOM 997 N N . ASN A 1 127 ? -16.528 -11.995 10.605 1.00 90.88 127 ASN A N 1
ATOM 998 C CA . ASN A 1 127 ? -15.661 -11.438 11.642 1.00 90.88 127 ASN A CA 1
ATOM 999 C C . ASN A 1 127 ? -14.323 -11.038 11.017 1.00 90.88 127 ASN A C 1
ATOM 1001 O O . ASN A 1 127 ? -13.525 -11.892 10.635 1.00 90.88 127 ASN A O 1
ATOM 1005 N N . ILE A 1 128 ? -14.064 -9.739 10.880 1.00 91.31 128 ILE A N 1
ATOM 1006 C CA . ILE A 1 128 ? -12.970 -9.239 10.043 1.00 91.31 128 ILE A CA 1
ATOM 1007 C C . ILE A 1 128 ? -11.827 -8.689 10.898 1.00 91.31 128 ILE A C 1
ATOM 1009 O O . ILE A 1 128 ? -11.989 -7.689 11.596 1.00 91.31 128 ILE A O 1
ATOM 1013 N N . LYS A 1 129 ? -10.649 -9.321 10.802 1.00 89.88 129 LYS A N 1
ATOM 1014 C CA . LYS A 1 129 ? -9.382 -8.936 11.449 1.00 89.88 129 LYS A CA 1
ATOM 1015 C C . LYS A 1 129 ? -8.427 -8.355 10.402 1.00 89.88 129 LYS A C 1
ATOM 1017 O O . LYS A 1 129 ? -7.719 -9.082 9.705 1.00 89.88 129 LYS A O 1
ATOM 1022 N N . ALA A 1 130 ? -8.374 -7.027 10.305 1.00 89.56 130 ALA A N 1
ATOM 1023 C CA . ALA A 1 130 ? -7.469 -6.304 9.403 1.00 89.56 130 ALA A CA 1
ATOM 1024 C C . ALA A 1 130 ? -6.864 -5.084 10.110 1.00 89.56 130 ALA A C 1
ATOM 1026 O O . ALA A 1 130 ? -7.391 -4.620 11.114 1.00 89.56 130 ALA A O 1
ATOM 1027 N N . GLY A 1 131 ? -5.745 -4.535 9.626 1.00 87.25 131 GLY A N 1
ATOM 1028 C CA . GLY A 1 131 ? -5.151 -3.349 10.278 1.00 87.25 131 GLY A CA 1
ATOM 1029 C C . GLY A 1 131 ? -5.400 -2.028 9.568 1.00 87.25 131 GLY A C 1
ATOM 1030 O O . GLY A 1 131 ? -4.961 -0.981 10.050 1.00 87.25 131 GLY A O 1
ATOM 1031 N N . ALA A 1 132 ? -6.091 -2.049 8.431 1.00 89.94 132 ALA A N 1
ATOM 1032 C CA . ALA A 1 132 ? -6.670 -0.857 7.838 1.00 89.94 132 ALA A CA 1
ATOM 1033 C C . ALA A 1 132 ? -7.913 -1.211 7.013 1.00 89.94 132 ALA A C 1
ATOM 1035 O O . ALA A 1 132 ? -7.988 -2.272 6.396 1.00 89.94 132 ALA A O 1
ATOM 1036 N N . PHE A 1 133 ? -8.851 -0.271 6.964 1.00 93.62 133 PHE A N 1
ATOM 1037 C CA . PHE A 1 133 ? -10.049 -0.339 6.135 1.00 93.62 133 PHE A CA 1
ATOM 1038 C C . PHE A 1 133 ? -10.172 0.966 5.354 1.00 93.62 133 PHE A C 1
ATOM 1040 O O . PHE A 1 133 ? -9.936 2.043 5.912 1.00 93.62 133 PHE A O 1
ATOM 1047 N N . SER A 1 134 ? -10.535 0.868 4.079 1.00 95.12 134 SER A N 1
ATOM 1048 C CA . SER A 1 134 ? -10.996 2.025 3.305 1.00 95.12 134 SER A CA 1
ATOM 1049 C C . SER A 1 134 ? -12.336 2.540 3.846 1.00 95.12 134 SER A C 1
ATOM 1051 O O . SER A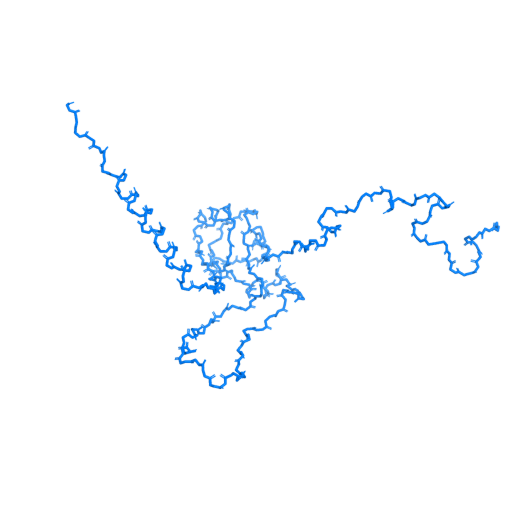 1 134 ? -13.074 1.786 4.476 1.00 95.12 134 SER A O 1
ATOM 1053 N N . ALA A 1 135 ? -12.644 3.820 3.615 1.00 94.50 135 ALA A N 1
ATOM 1054 C CA . ALA A 1 135 ? -13.899 4.424 4.073 1.00 94.50 135 ALA A CA 1
ATOM 1055 C C . ALA A 1 135 ? -15.123 3.679 3.509 1.00 94.50 135 ALA A C 1
ATOM 1057 O O . ALA A 1 135 ? -15.960 3.215 4.274 1.00 94.50 135 ALA A O 1
ATOM 1058 N N . SER A 1 136 ? -15.129 3.429 2.196 1.00 94.19 136 SER A N 1
ATOM 1059 C CA . SER A 1 136 ? -16.199 2.691 1.519 1.00 94.19 136 SER A CA 1
ATOM 1060 C C . SER A 1 136 ? -16.348 1.248 2.005 1.00 94.19 136 SER A C 1
ATOM 1062 O O . SER A 1 136 ? -17.461 0.739 2.089 1.00 94.19 136 SER A O 1
ATOM 1064 N N . ALA A 1 137 ? -15.245 0.570 2.348 1.00 93.12 137 ALA A N 1
ATOM 1065 C CA . ALA A 1 137 ? -15.329 -0.774 2.913 1.00 93.12 137 ALA A CA 1
ATOM 1066 C C . ALA A 1 137 ? -15.994 -0.774 4.292 1.00 93.12 137 ALA A C 1
ATOM 1068 O O . ALA A 1 137 ? -16.774 -1.677 4.569 1.00 93.12 137 ALA A O 1
ATOM 1069 N N . LYS A 1 138 ? -15.704 0.211 5.151 1.00 93.31 138 LYS A N 1
ATOM 1070 C CA . LYS A 1 138 ? -16.315 0.284 6.486 1.00 93.31 138 LYS A CA 1
ATOM 1071 C C . LYS A 1 138 ? -17.826 0.430 6.393 1.00 93.31 138 LYS A C 1
ATOM 1073 O O . LYS A 1 138 ? -18.531 -0.384 6.968 1.00 93.31 138 LYS A O 1
ATOM 1078 N N . GLU A 1 139 ? -18.294 1.383 5.592 1.00 92.94 139 GLU A N 1
ATOM 1079 C CA . GLU A 1 139 ? -19.725 1.643 5.394 1.00 92.94 139 GLU A CA 1
ATOM 1080 C C . GLU A 1 139 ? -20.464 0.388 4.908 1.00 92.94 139 GLU A C 1
ATOM 1082 O O . GLU A 1 139 ? -21.488 0.005 5.469 1.00 92.94 139 GLU A O 1
ATOM 1087 N N . LYS A 1 140 ? -19.908 -0.314 3.911 1.00 91.44 140 LYS A N 1
ATOM 1088 C CA . LYS A 1 140 ? -20.503 -1.547 3.372 1.00 91.44 140 LYS A CA 1
ATOM 1089 C C . LYS A 1 140 ? -20.513 -2.699 4.377 1.00 91.44 140 LYS A C 1
ATOM 1091 O O . LYS A 1 140 ? -21.485 -3.445 4.447 1.00 91.44 140 LYS A O 1
ATOM 1096 N N . LEU A 1 141 ? -19.436 -2.864 5.140 1.00 91.31 141 LEU A N 1
ATOM 1097 C CA . LEU A 1 141 ? -19.324 -3.940 6.125 1.00 91.31 141 LEU A CA 1
ATOM 1098 C C . LEU A 1 141 ? -20.211 -3.688 7.349 1.00 91.31 141 LEU A C 1
ATOM 1100 O O . LEU A 1 141 ? -20.794 -4.633 7.876 1.00 91.31 141 LEU A O 1
ATOM 1104 N N . GLU A 1 142 ? -20.353 -2.431 7.767 1.00 90.25 142 GLU A N 1
ATOM 1105 C CA . GLU A 1 142 ? -21.275 -2.018 8.829 1.00 90.25 142 GLU A CA 1
ATOM 1106 C C . GLU A 1 142 ? -22.735 -2.187 8.386 1.00 90.25 142 GLU A C 1
ATOM 1108 O O . GLU A 1 142 ? -23.531 -2.742 9.141 1.00 90.25 142 GLU A O 1
ATOM 1113 N N . ALA A 1 143 ? -23.075 -1.831 7.140 1.00 91.31 143 ALA A N 1
ATOM 1114 C CA . ALA A 1 143 ? -24.404 -2.070 6.569 1.00 91.31 143 ALA A CA 1
ATOM 1115 C C . ALA A 1 143 ? -24.755 -3.567 6.484 1.00 91.31 143 ALA A C 1
ATOM 1117 O O . ALA A 1 143 ? -25.895 -3.954 6.731 1.00 91.31 143 ALA A O 1
ATOM 1118 N N . ALA A 1 144 ? -23.769 -4.422 6.191 1.00 88.62 144 ALA A N 1
ATOM 1119 C CA . ALA A 1 144 ? -23.925 -5.877 6.217 1.00 88.62 144 ALA A CA 1
ATOM 1120 C C . ALA A 1 144 ? -23.972 -6.464 7.647 1.00 88.62 144 ALA A C 1
ATOM 1122 O O . ALA A 1 144 ? -24.265 -7.648 7.819 1.00 88.62 144 ALA A O 1
ATOM 1123 N N . GLY A 1 145 ? -23.683 -5.664 8.681 1.00 87.25 145 GLY A N 1
ATOM 1124 C CA . GLY A 1 145 ? -23.645 -6.104 10.078 1.00 87.25 145 GLY A CA 1
ATOM 1125 C C . GLY A 1 145 ? -22.437 -6.982 10.425 1.00 87.25 145 GLY A C 1
ATOM 1126 O O . GLY A 1 145 ? -22.542 -7.855 11.286 1.00 87.25 145 GLY A O 1
ATOM 1127 N N . CYS A 1 146 ? -21.302 -6.794 9.744 1.00 87.00 146 CYS A N 1
ATOM 1128 C CA . CYS A 1 146 ? -20.051 -7.500 10.033 1.00 87.00 146 CYS A CA 1
ATOM 1129 C C . CYS A 1 146 ? -19.355 -6.930 11.278 1.00 87.00 146 CYS A C 1
ATOM 1131 O O . CYS A 1 146 ? -19.407 -5.726 11.533 1.00 87.00 146 CYS A O 1
ATOM 1133 N N . THR A 1 147 ? -18.627 -7.768 12.024 1.00 89.62 147 THR A N 1
ATOM 1134 C CA . THR A 1 147 ? -17.814 -7.282 13.149 1.00 89.62 147 THR A CA 1
ATOM 1135 C C . THR A 1 147 ? -16.419 -6.882 12.659 1.00 89.62 147 THR A C 1
ATOM 1137 O O . THR A 1 147 ? -15.719 -7.648 11.990 1.00 89.62 147 THR A O 1
ATOM 1140 N N . LEU A 1 148 ? -16.007 -5.648 12.964 1.00 91.19 148 LEU A N 1
ATOM 1141 C CA . LEU A 1 148 ? -14.736 -5.079 12.514 1.00 91.19 148 LEU A CA 1
ATOM 1142 C C . LEU A 1 148 ? -13.738 -5.012 13.668 1.00 91.19 148 LEU A C 1
ATOM 1144 O O . LEU A 1 148 ? -13.909 -4.247 14.615 1.00 91.19 148 LEU A O 1
ATOM 1148 N N . THR A 1 149 ? -12.648 -5.769 13.561 1.00 90.19 149 THR A N 1
ATOM 1149 C CA . THR A 1 149 ? -11.538 -5.731 14.519 1.00 90.19 149 THR A CA 1
ATOM 1150 C C . THR A 1 149 ? -10.288 -5.152 13.861 1.00 90.19 149 THR A C 1
ATOM 1152 O O . THR A 1 149 ? -9.752 -5.677 12.880 1.00 90.19 149 THR A O 1
ATOM 1155 N N . LEU A 1 150 ? -9.830 -4.021 14.405 1.00 88.88 150 LEU A N 1
ATOM 1156 C CA . LEU A 1 150 ? -8.624 -3.333 13.959 1.00 88.88 150 LEU A CA 1
ATOM 1157 C C . LEU A 1 150 ? -7.395 -3.887 14.678 1.00 88.88 150 LEU A C 1
ATOM 1159 O O . LEU A 1 150 ? -7.239 -3.715 15.886 1.00 88.88 150 LEU A O 1
ATOM 1163 N N . VAL A 1 151 ? -6.479 -4.488 13.921 1.00 85.12 151 VAL A N 1
ATOM 1164 C CA . VAL A 1 151 ? -5.191 -4.938 14.462 1.00 85.12 151 VAL A CA 1
ATOM 1165 C C . VAL A 1 151 ? -4.323 -3.713 14.794 1.00 85.12 151 VAL A C 1
ATOM 1167 O O . VAL A 1 151 ? -4.077 -2.884 13.906 1.00 85.12 151 VAL A O 1
ATOM 1170 N N . PRO A 1 152 ? -3.833 -3.567 16.043 1.00 82.06 152 PRO A N 1
ATOM 1171 C CA . PRO A 1 152 ? -3.042 -2.411 16.435 1.00 82.06 152 PRO A CA 1
ATOM 1172 C C . PRO A 1 152 ? -1.717 -2.372 15.671 1.00 82.06 152 PRO A C 1
ATOM 1174 O O . PRO A 1 152 ? -1.010 -3.369 15.520 1.00 82.06 152 PRO A O 1
ATOM 1177 N N . LYS A 1 153 ? -1.347 -1.179 15.201 1.00 78.75 153 LYS A N 1
ATOM 1178 C CA . LYS A 1 153 ? -0.051 -0.961 14.553 1.00 78.75 153 LYS A CA 1
ATOM 1179 C C . LYS A 1 153 ? 1.070 -0.979 15.587 1.00 78.75 153 LYS A C 1
ATOM 1181 O O . LYS A 1 153 ? 0.875 -0.649 16.758 1.00 78.75 153 LYS A O 1
ATOM 1186 N N . ARG A 1 154 ? 2.285 -1.286 15.127 1.00 75.88 154 ARG A N 1
ATOM 1187 C CA . ARG A 1 154 ? 3.491 -1.175 15.952 1.00 75.88 154 ARG A CA 1
ATOM 1188 C C . ARG A 1 154 ? 3.609 0.245 16.509 1.00 75.88 154 ARG A C 1
ATOM 1190 O O . ARG A 1 154 ? 3.639 1.212 15.746 1.00 75.88 154 ARG A O 1
ATOM 1197 N N . LYS A 1 155 ? 3.713 0.350 17.835 1.00 81.31 155 LYS A N 1
ATOM 1198 C CA . LYS A 1 155 ? 3.879 1.629 18.532 1.00 81.31 155 LYS A CA 1
ATOM 1199 C C . LYS A 1 155 ? 5.159 2.318 18.056 1.00 81.31 155 LYS A C 1
ATOM 1201 O O . LYS A 1 155 ? 6.221 1.693 17.975 1.00 81.31 155 LYS A O 1
ATOM 1206 N N . LYS A 1 156 ? 5.045 3.602 17.718 1.00 83.12 156 LYS A N 1
ATOM 1207 C CA . LYS A 1 156 ? 6.195 4.447 17.394 1.00 83.12 156 LYS A CA 1
ATOM 1208 C C . LYS A 1 156 ? 6.842 4.888 18.702 1.00 83.12 156 LYS A C 1
ATOM 1210 O O . LYS A 1 156 ? 6.145 5.333 19.606 1.00 83.12 156 LYS A O 1
ATOM 1215 N N . TRP A 1 157 ? 8.161 4.767 18.787 1.00 87.25 157 TRP A N 1
ATOM 1216 C CA . TRP A 1 157 ? 8.914 5.332 19.900 1.00 87.25 157 TRP A CA 1
ATOM 1217 C C . TRP A 1 157 ? 8.913 6.854 19.774 1.00 87.25 157 TRP A C 1
ATOM 1219 O O . TRP A 1 157 ? 9.318 7.395 18.743 1.00 87.25 157 TRP A O 1
ATOM 1229 N N . LEU A 1 158 ? 8.402 7.519 20.805 1.00 89.81 158 LEU A N 1
ATOM 1230 C CA . LEU A 1 158 ? 8.307 8.969 20.907 1.00 89.81 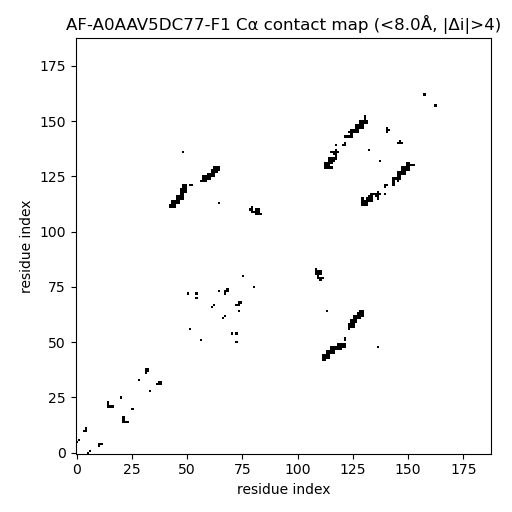158 LEU A CA 1
ATOM 1231 C C . LEU A 1 158 ? 9.009 9.402 22.190 1.00 89.81 158 LEU A C 1
ATOM 1233 O O . LEU A 1 158 ? 8.947 8.698 23.196 1.00 89.81 158 LEU A O 1
ATOM 1237 N N . SER A 1 159 ? 9.695 10.541 22.142 1.00 92.00 159 SER A N 1
ATOM 1238 C CA . SER A 1 159 ? 10.348 11.100 23.322 1.00 92.00 159 SER A CA 1
ATOM 1239 C C . SER A 1 159 ? 9.314 11.649 24.304 1.00 92.00 159 SER A C 1
ATOM 1241 O O . SER A 1 159 ? 8.244 12.117 23.913 1.00 92.00 159 SER A O 1
ATOM 1243 N N . GLU A 1 160 ? 9.651 11.650 25.590 1.00 94.19 160 GLU A N 1
ATOM 1244 C CA . GLU A 1 160 ? 8.766 12.160 26.643 1.00 94.19 160 GLU A CA 1
ATOM 1245 C C . GLU A 1 160 ? 8.400 13.634 26.436 1.00 94.19 160 GLU A C 1
ATOM 1247 O O . GLU A 1 160 ? 7.255 14.025 26.644 1.00 94.19 160 GLU A O 1
ATOM 1252 N N . ALA A 1 161 ? 9.345 14.452 25.962 1.00 95.56 161 ALA A N 1
ATOM 1253 C CA . ALA A 1 161 ? 9.089 15.852 25.628 1.00 95.56 161 ALA A CA 1
ATOM 1254 C C . ALA A 1 161 ? 8.015 16.000 24.536 1.00 95.56 161 ALA A C 1
ATOM 1256 O O . ALA A 1 161 ? 7.148 16.866 24.632 1.00 95.56 161 ALA A O 1
ATOM 1257 N N . TYR A 1 162 ? 8.030 15.129 23.523 1.00 93.69 162 TYR A N 1
ATOM 1258 C CA . TYR A 1 162 ? 7.007 15.126 22.480 1.00 93.69 162 TYR A CA 1
ATOM 1259 C C . TYR A 1 162 ? 5.631 14.750 23.043 1.00 93.69 162 TYR A C 1
ATOM 1261 O O . TYR A 1 162 ? 4.646 15.412 22.729 1.00 93.69 162 TYR A O 1
ATOM 1269 N N . LEU A 1 163 ? 5.571 13.742 23.920 1.00 94.25 163 LEU A N 1
ATOM 1270 C CA . LEU A 1 163 ? 4.326 13.326 24.574 1.00 94.25 163 LEU A CA 1
ATOM 1271 C C . LEU A 1 163 ? 3.737 14.442 25.447 1.00 94.25 163 LEU A C 1
ATOM 1273 O O . LEU A 1 163 ? 2.536 14.683 25.390 1.00 94.25 163 LEU A O 1
ATOM 1277 N N . LYS A 1 164 ? 4.577 15.176 26.189 1.00 96.06 164 LYS A N 1
ATOM 1278 C CA . LYS A 1 164 ? 4.152 16.349 26.972 1.00 96.06 164 LYS A CA 1
ATOM 1279 C C . LYS A 1 164 ? 3.577 17.453 26.082 1.00 96.06 164 LYS A C 1
ATOM 1281 O O . LYS A 1 164 ? 2.541 18.025 26.407 1.00 96.06 164 LYS A O 1
ATOM 1286 N N . ASN A 1 165 ? 4.218 17.731 24.945 1.00 96.69 165 ASN A N 1
ATOM 1287 C CA . ASN A 1 165 ? 3.723 18.725 23.988 1.00 96.69 165 ASN A CA 1
ATOM 1288 C C . ASN A 1 165 ? 2.383 18.310 23.372 1.00 96.69 165 ASN A C 1
ATOM 1290 O O . ASN A 1 165 ? 1.507 19.153 23.187 1.00 96.69 165 ASN A O 1
ATOM 1294 N N . GLN A 1 166 ? 2.218 17.019 23.080 1.00 93.62 166 GLN A N 1
ATOM 1295 C CA . GLN A 1 166 ? 0.967 16.483 22.563 1.00 93.62 166 GLN A CA 1
ATOM 1296 C C . GLN A 1 166 ? -0.156 16.574 23.608 1.00 93.62 166 GLN A C 1
ATOM 1298 O O . GLN A 1 166 ? -1.216 17.107 23.293 1.00 93.62 166 GLN A O 1
ATOM 1303 N N . ALA A 1 167 ? 0.104 16.166 24.855 1.00 95.31 167 ALA A N 1
ATOM 1304 C CA . ALA A 1 167 ? -0.857 16.270 25.955 1.00 95.31 167 ALA A CA 1
ATOM 1305 C C . ALA A 1 167 ? -1.295 17.724 26.196 1.00 95.31 167 ALA A C 1
ATOM 1307 O O . ALA A 1 167 ? -2.485 18.014 26.257 1.00 95.31 167 ALA A O 1
ATOM 1308 N N . ARG A 1 168 ? -0.346 18.670 26.207 1.00 96.94 168 ARG A N 1
ATOM 1309 C CA . ARG A 1 168 ? -0.645 20.106 26.329 1.00 96.94 168 ARG A CA 1
ATOM 1310 C C . ARG A 1 168 ? -1.558 20.616 25.206 1.00 96.94 168 ARG A C 1
ATOM 1312 O O . ARG A 1 168 ? -2.421 21.460 25.445 1.00 96.94 168 ARG A O 1
ATOM 1319 N N . ALA A 1 169 ? -1.355 20.152 23.972 1.00 95.50 169 ALA A N 1
ATOM 1320 C CA . ALA A 1 169 ? -2.212 20.523 22.849 1.00 95.50 169 ALA A CA 1
ATOM 1321 C C . ALA A 1 169 ? -3.621 19.926 22.997 1.00 95.50 169 ALA A C 1
ATOM 1323 O O . ALA A 1 169 ? -4.607 20.631 22.787 1.00 95.50 169 ALA A O 1
ATOM 1324 N N . GLU A 1 170 ? -3.720 18.657 23.393 1.00 96.06 170 GLU A N 1
ATOM 1325 C CA . GLU A 1 170 ? -4.992 17.970 23.648 1.00 96.06 170 GLU A CA 1
ATOM 1326 C C . GLU A 1 170 ? -5.794 18.667 24.756 1.00 96.06 170 GLU A C 1
ATOM 1328 O O . GLU A 1 170 ? -6.978 18.939 24.566 1.00 96.06 170 GLU A O 1
ATOM 1333 N N . GLU A 1 171 ? -5.144 19.064 25.852 1.00 95.81 171 GLU A N 1
ATOM 1334 C CA . GLU A 1 171 ? -5.746 19.857 26.931 1.00 95.81 171 GLU A CA 1
ATOM 1335 C C . GLU A 1 171 ? -6.274 21.213 26.437 1.00 95.81 171 GLU A C 1
ATOM 1337 O O . GLU A 1 171 ? -7.402 21.597 26.755 1.00 95.81 171 GLU A O 1
ATOM 1342 N N . TYR A 1 172 ? -5.495 21.935 25.622 1.00 96.19 172 TYR A N 1
ATOM 1343 C CA . TYR A 1 172 ? -5.926 23.208 25.036 1.00 96.19 172 TYR A CA 1
ATOM 1344 C C . TYR A 1 172 ? -7.179 23.039 24.165 1.00 96.19 172 TYR A C 1
ATOM 1346 O O . TYR A 1 172 ? -8.143 23.798 24.305 1.00 96.19 172 TYR A O 1
ATOM 1354 N N . PHE A 1 173 ? -7.193 22.032 23.286 1.00 96.06 173 PHE A N 1
ATOM 1355 C CA . PHE A 1 173 ? -8.348 21.760 22.430 1.00 96.06 173 PHE A CA 1
ATOM 1356 C C . PHE A 1 173 ? -9.554 21.257 23.223 1.00 96.06 173 PHE A C 1
ATOM 1358 O O . PHE A 1 173 ? -10.672 21.663 22.917 1.00 96.06 173 PHE A O 1
ATOM 1365 N N . ALA A 1 174 ? -9.350 20.438 24.256 1.00 94.56 174 ALA A N 1
ATOM 1366 C CA . ALA A 1 174 ? -10.418 19.986 25.141 1.00 94.56 174 ALA A CA 1
ATOM 1367 C C . ALA A 1 174 ? -11.067 21.169 25.870 1.00 94.56 174 ALA A C 1
ATOM 1369 O O . ALA A 1 174 ? -12.289 21.307 25.849 1.00 94.56 174 ALA A O 1
ATOM 1370 N N . LYS A 1 175 ? -10.255 22.085 26.415 1.00 94.50 175 LYS A N 1
ATOM 1371 C CA . LYS A 1 175 ? -10.740 23.306 27.072 1.00 94.50 175 LYS A CA 1
ATOM 1372 C C . LYS A 1 175 ? -11.506 24.212 26.107 1.00 94.50 175 LYS A C 1
ATOM 1374 O O . LYS A 1 175 ? -12.562 24.727 26.457 1.00 94.50 175 LYS A O 1
ATOM 1379 N N . LYS A 1 176 ? -11.006 24.383 24.879 1.00 94.06 176 LYS A N 1
ATOM 1380 C CA . LYS A 1 176 ? -11.670 25.205 23.856 1.00 94.06 176 LYS A CA 1
ATOM 1381 C C . LYS A 1 176 ? -12.974 24.577 23.354 1.00 94.06 176 LYS A C 1
ATOM 1383 O O . LYS A 1 176 ? -13.933 25.298 23.116 1.00 94.06 176 LYS A O 1
ATOM 1388 N N . LYS A 1 177 ? -13.018 23.251 23.205 1.00 89.62 177 LYS A N 1
ATOM 1389 C CA . LYS A 1 177 ? -14.229 22.522 22.806 1.00 89.62 177 LYS A CA 1
ATOM 1390 C C . LYS A 1 177 ? -15.284 22.533 23.917 1.00 89.62 177 LYS A C 1
ATOM 1392 O O . LYS A 1 177 ? -16.458 22.660 23.605 1.00 89.62 177 LYS A O 1
ATOM 1397 N N . GLY A 1 178 ? -14.864 22.461 25.183 1.00 73.81 178 GLY A N 1
ATOM 1398 C CA . GLY A 1 178 ? -15.744 22.624 26.344 1.00 73.81 178 GLY A CA 1
ATOM 1399 C C . GLY A 1 178 ? -16.309 24.042 26.474 1.00 73.81 178 GLY A C 1
ATOM 1400 O O . GLY A 1 178 ? -17.502 24.198 26.675 1.00 73.81 178 GLY A O 1
ATOM 1401 N N . GLY A 1 179 ? -15.488 25.076 26.259 1.00 53.75 179 GLY A N 1
ATOM 1402 C CA . GLY A 1 179 ? -15.932 26.478 26.323 1.00 53.75 179 GLY A CA 1
ATOM 1403 C C . GLY A 1 179 ? -16.768 26.964 25.130 1.00 53.75 179 GLY A C 1
ATOM 1404 O O . GLY A 1 179 ? -17.316 28.056 25.188 1.00 53.75 179 GLY A O 1
ATOM 1405 N N . ALA A 1 180 ? -16.872 26.185 24.049 1.00 51.06 180 ALA A N 1
ATOM 1406 C CA . ALA A 1 180 ? -17.711 26.503 22.889 1.00 51.06 180 ALA A CA 1
ATOM 1407 C C . ALA A 1 180 ? -19.156 25.976 23.013 1.00 51.06 180 ALA A C 1
ATOM 1409 O O . ALA A 1 180 ? -19.960 26.221 22.120 1.00 51.06 180 ALA A O 1
ATOM 1410 N N . GLY A 1 181 ? -19.476 25.239 24.084 1.00 45.56 181 GLY A N 1
ATOM 1411 C CA . GLY A 1 181 ? -20.832 24.765 24.390 1.00 45.56 181 GLY A CA 1
ATOM 1412 C C . GLY A 1 181 ? -21.596 25.642 25.387 1.00 45.56 181 GLY A C 1
ATOM 1413 O O . GLY A 1 181 ? -22.687 25.266 25.791 1.00 45.56 181 GLY A O 1
ATOM 1414 N N . GLU A 1 182 ? -21.033 26.779 25.802 1.00 43.12 182 GLU A N 1
ATOM 1415 C CA . GLU A 1 182 ? -21.586 27.628 26.865 1.00 43.12 182 GLU A CA 1
ATOM 1416 C C . GLU A 1 182 ? -21.723 29.074 26.371 1.00 43.12 182 GLU A C 1
ATOM 1418 O O . GLU A 1 182 ? -21.123 30.017 26.880 1.00 43.12 182 GLU A O 1
ATOM 1423 N N . SER A 1 183 ? -22.483 29.231 25.288 1.00 41.72 183 SER A N 1
ATOM 1424 C CA . SER A 1 183 ? -22.995 30.521 24.828 1.00 41.72 183 SER A CA 1
ATOM 1425 C C . SER A 1 183 ? -24.315 30.337 24.075 1.00 41.72 183 SER A C 1
ATOM 1427 O O . SER A 1 183 ? -24.460 30.826 22.958 1.00 41.72 183 SER A O 1
ATOM 1429 N N . ASP A 1 184 ? -25.273 29.633 24.680 1.00 41.09 184 ASP A N 1
ATOM 1430 C CA . ASP A 1 184 ? -26.685 29.844 24.358 1.00 41.09 184 ASP A CA 1
ATOM 1431 C C . ASP A 1 184 ? -27.193 30.924 25.313 1.00 41.09 184 ASP A C 1
ATOM 1433 O O . ASP A 1 184 ? -27.456 30.699 26.495 1.00 41.09 184 ASP A O 1
ATOM 1437 N N . GLY A 1 185 ? -27.193 32.151 24.798 1.00 41.22 185 GLY A N 1
ATOM 1438 C CA . GLY A 1 185 ? -27.658 33.327 25.504 1.00 41.22 185 GLY A CA 1
ATOM 1439 C C . GLY A 1 185 ? -29.161 33.264 25.746 1.00 41.22 185 GLY A C 1
ATOM 1440 O O . GLY A 1 185 ? -29.956 33.226 24.812 1.00 41.22 185 GLY A O 1
ATOM 1441 N N . THR A 1 186 ? -29.542 33.370 27.014 1.00 46.97 186 THR A N 1
ATOM 1442 C CA . THR A 1 186 ? -30.775 34.047 27.412 1.00 46.97 186 THR A CA 1
ATOM 1443 C C . THR A 1 186 ? -30.763 35.454 26.814 1.00 46.97 186 THR A C 1
ATOM 1445 O O . THR A 1 186 ? -29.892 36.259 27.145 1.00 46.97 186 THR A O 1
ATOM 1448 N N . SER A 1 187 ? -31.711 35.773 25.937 1.00 42.69 187 SER A N 1
ATOM 1449 C CA . SER A 1 187 ? -32.028 37.148 25.535 1.00 42.69 187 SER A CA 1
ATOM 1450 C C . SER A 1 187 ? -33.471 37.226 25.034 1.00 42.69 187 SER A C 1
ATOM 1452 O O . SER A 1 187 ? -33.728 36.823 23.907 1.00 42.69 187 SER A O 1
ATOM 1454 N N . ALA A 1 188 ? -34.325 37.783 25.903 1.00 41.50 188 ALA A N 1
ATOM 1455 C CA . ALA A 1 188 ? -35.627 38.430 25.674 1.00 41.50 188 ALA A CA 1
ATOM 1456 C C . ALA A 1 188 ? -36.762 37.627 25.012 1.00 41.50 188 ALA A C 1
ATOM 1458 O O . ALA A 1 188 ? -36.712 37.376 23.790 1.00 41.50 188 ALA A O 1
#

Organism: NCBI:txid191504